Protein AF-A0A353NQZ0-F1 (afdb_monomer)

Foldseek 3Di:
DDQLAAFEEEEQACLQVVVVVVVSVVSNHQYWYNNCCQQVVHPDTDRDSVVVVVCCVVCVVVVVPDDPVSRDVDDPLLPAADCPPVVSLARGQEYEYAVSSCSNPPDQARANHEYEHAKDAPVRLVSCLSNNHFKYKHPFADDPRIGDDPVVVVVVLVVVLPDDPVPDDPVSSVVVCVVVVTDIDMDGSPDDPPPPPDPCVVVD

Sequence (204 aa):
KWEFKGKRALVVAGVDRFGIAEALWDAGCKTTYGDLIFALGIPIPIHKLSTLRFIAYSLLPLLSQLPFKYLYPTGKKQDTVDTKYEYYYKHNDIIAGDFHFIRKYMPPKLPNKIIITNTVTKDDLELLRERGVRVLVTTTPELDGRSFGTNVLEGVLISLLAKKVDEVKPEDYNRVLEKMQLKPRIVYLQEEKKPLGDPLSLAK

Nearest PDB structures (foldseek):
  6hb0-assembly2_B  TM=3.801E-01  e=8.700E-03  Mycolicibacterium smegmatis MC2 155
  4kq9-assembly1_A  TM=3.933E-01  e=9.346E-02  Conexibacter woesei DSM 14684
  6hyh-assembly1_A  TM=3.312E-01  e=1.562E-01  Mycolicibacterium smegmatis MC2 155
  3m9w-assembly1_A  TM=3.107E-01  e=2.295E-01  Escherichia coli str. K-12 substr. MG1655

Solvent-accessible surface area (backbone atoms only — not comparable to full-atom values): 11492 Å² total; per-residue (Å²): 134,92,82,47,61,72,37,32,29,30,22,45,32,25,79,89,31,41,71,60,48,48,53,42,46,76,46,41,26,48,40,34,33,24,39,41,35,70,58,69,67,40,90,55,79,39,65,47,73,68,59,52,50,53,50,44,72,67,45,43,77,61,55,72,74,50,64,62,72,74,70,42,86,58,70,82,61,58,78,52,73,45,61,92,57,29,67,60,63,72,72,23,51,30,42,31,27,52,44,71,66,50,54,29,38,46,51,84,65,40,70,75,24,34,39,42,28,43,45,48,49,63,68,53,52,52,52,39,36,74,22,36,26,32,32,43,35,24,72,30,40,72,59,95,74,28,27,53,54,68,69,57,53,48,54,52,52,51,66,72,63,80,58,58,78,93,73,65,49,79,66,55,53,54,56,49,45,60,74,68,62,72,50,58,38,77,43,62,52,72,59,78,81,73,73,79,69,64,81,70,68,79,76,114

Mean predicted aligned error: 8.04 Å

Secondary structure (DSSP, 8-state):
----TT-EEEETTTTTTHHHHHHHHHTT-EEEE-IIIIIS-----B--HHHHHHHHHHHHHHHTTS-HHHHS--GGGGS---GGGHHHHHT-SEEES-HHHHHHT--S--TT-EEEES---HHHHHHHHHTT--EEEESSPEETTEEPPHHHHHHHHHHHHTS-GGG--HHHHHHHHHHTT---EEEESSS-------GGGG--

pLDDT: mean 84.55, std 14.26, range [37.28, 98.25]

Structure (mmCIF, N/CA/C/O backbone):
data_AF-A0A353NQZ0-F1
#
_entry.id   AF-A0A353NQZ0-F1
#
loop_
_atom_site.group_PDB
_atom_site.id
_atom_site.type_symbol
_atom_site.label_atom_id
_atom_site.label_alt_id
_atom_site.label_comp_id
_atom_site.label_asym_id
_atom_site.label_entity_id
_atom_site.label_seq_id
_atom_site.pdbx_PDB_ins_code
_atom_site.Cartn_x
_atom_site.Cartn_y
_atom_site.Cartn_z
_atom_site.occupancy
_atom_site.B_iso_or_equiv
_atom_site.auth_seq_id
_atom_site.auth_comp_id
_atom_site.auth_asym_id
_atom_site.auth_atom_id
_atom_site.pdbx_PDB_model_num
ATOM 1 N N . LYS A 1 1 ? -2.187 -21.684 3.219 1.00 61.00 1 LYS A N 1
ATOM 2 C CA . LYS A 1 1 ? -2.659 -21.048 1.961 1.00 61.00 1 LYS A CA 1
ATOM 3 C C . LYS A 1 1 ? -3.281 -19.707 2.345 1.00 61.00 1 LYS A C 1
ATOM 5 O O . LYS A 1 1 ? -4.047 -19.699 3.297 1.00 61.00 1 LYS A O 1
ATOM 10 N N . TRP A 1 2 ? -2.887 -18.590 1.727 1.00 80.75 2 TRP A N 1
ATOM 11 C CA . TRP A 1 2 ? -3.466 -17.277 2.049 1.00 80.75 2 TRP A CA 1
ATOM 12 C C . TRP A 1 2 ? -4.878 -17.190 1.467 1.00 80.75 2 TRP A C 1
ATOM 14 O O . TRP A 1 2 ? -5.067 -17.501 0.294 1.00 80.75 2 TRP A O 1
ATOM 24 N N . GLU A 1 3 ? -5.857 -16.786 2.270 1.00 88.69 3 GLU A N 1
ATOM 25 C CA . GLU A 1 3 ? -7.237 -16.587 1.824 1.00 88.69 3 GLU A CA 1
ATOM 26 C C . GLU A 1 3 ? -7.557 -15.091 1.825 1.00 88.69 3 GLU A C 1
ATOM 28 O O . GLU A 1 3 ? -7.508 -14.450 2.872 1.00 88.69 3 GLU A O 1
ATOM 33 N N . PHE A 1 4 ? -7.845 -14.529 0.650 1.00 93.06 4 PHE A N 1
ATOM 34 C CA . PHE A 1 4 ? -8.154 -13.103 0.472 1.00 93.06 4 PHE A CA 1
ATOM 35 C C . PHE A 1 4 ? -9.651 -12.839 0.277 1.00 93.06 4 PHE A C 1
ATOM 37 O O . PHE A 1 4 ? -10.150 -11.782 0.667 1.00 93.06 4 PHE A O 1
ATOM 44 N N . LYS A 1 5 ? -10.387 -13.815 -0.263 1.00 95.94 5 LYS A N 1
ATOM 45 C CA . LYS A 1 5 ? -11.817 -13.687 -0.541 1.00 95.94 5 LYS A CA 1
ATOM 46 C C . LYS A 1 5 ? -12.588 -13.298 0.723 1.00 95.94 5 LYS A C 1
ATOM 48 O O . LYS A 1 5 ? -12.449 -13.915 1.773 1.00 95.94 5 LYS A O 1
ATOM 53 N N . GLY A 1 6 ? -13.398 -12.249 0.622 1.00 95.19 6 GLY A N 1
ATOM 54 C CA . GLY A 1 6 ? -14.229 -11.742 1.712 1.00 95.19 6 GLY A CA 1
ATOM 55 C C . GLY A 1 6 ? -13.496 -10.924 2.782 1.00 95.19 6 GLY A C 1
ATOM 56 O O . GLY A 1 6 ? -14.180 -10.292 3.593 1.00 95.19 6 GLY A O 1
ATOM 57 N N . LYS A 1 7 ? -12.153 -10.868 2.780 1.00 96.94 7 LYS A N 1
ATOM 58 C CA . LYS A 1 7 ? -11.390 -10.004 3.695 1.00 96.94 7 LYS A CA 1
ATOM 59 C C . LYS A 1 7 ? -11.609 -8.539 3.368 1.00 96.94 7 LYS A C 1
ATOM 61 O O . LYS A 1 7 ? -11.773 -8.169 2.209 1.00 96.94 7 LYS A O 1
ATOM 66 N N . ARG A 1 8 ? -11.593 -7.692 4.393 1.00 98.19 8 ARG A N 1
ATOM 67 C CA . ARG A 1 8 ? -11.702 -6.242 4.219 1.00 98.19 8 ARG A CA 1
ATOM 68 C C . ARG A 1 8 ? -10.323 -5.672 3.921 1.00 98.19 8 ARG A C 1
ATOM 70 O O . ARG A 1 8 ? -9.389 -5.908 4.691 1.00 98.19 8 ARG A O 1
ATOM 77 N N . ALA A 1 9 ? -10.196 -4.958 2.811 1.00 98.25 9 ALA A N 1
ATOM 78 C CA . ALA A 1 9 ? -8.930 -4.391 2.375 1.00 98.25 9 ALA A CA 1
ATOM 79 C C . ALA A 1 9 ? -9.054 -2.882 2.163 1.00 98.25 9 ALA A C 1
ATOM 81 O O . ALA A 1 9 ? -9.834 -2.428 1.328 1.00 98.25 9 ALA A O 1
ATOM 82 N N . LEU A 1 10 ? -8.259 -2.111 2.900 1.00 98.25 10 LEU A N 1
ATOM 83 C CA . LEU A 1 10 ? -8.104 -0.679 2.696 1.00 98.25 10 LEU A CA 1
ATOM 84 C C . LEU A 1 10 ? -6.966 -0.445 1.710 1.00 98.25 10 LEU A C 1
ATOM 86 O O . LEU A 1 10 ? -5.853 -0.891 1.968 1.00 98.25 10 LEU A O 1
ATOM 90 N N . VAL A 1 11 ? -7.210 0.298 0.638 1.00 97.56 11 VAL A N 1
ATOM 91 C CA . VAL A 1 11 ? -6.154 0.822 -0.232 1.00 97.56 11 VAL A CA 1
ATOM 92 C C . VAL A 1 11 ? -6.117 2.332 -0.042 1.00 97.56 11 VAL A C 1
ATOM 94 O O . VAL A 1 11 ? -7.035 3.022 -0.472 1.00 97.56 11 VAL A O 1
ATOM 97 N N . VAL A 1 12 ? -5.105 2.852 0.657 1.00 94.75 12 VAL A N 1
ATOM 98 C CA . VAL A 1 12 ? -5.083 4.266 1.082 1.00 94.75 12 VAL A CA 1
ATOM 99 C C . VAL A 1 12 ? -4.996 5.241 -0.099 1.00 94.75 12 VAL A C 1
ATOM 101 O O . VAL A 1 12 ? -5.600 6.306 -0.053 1.00 94.75 12 VAL A O 1
ATOM 104 N N . ALA A 1 13 ? -4.295 4.849 -1.163 1.00 89.81 13 ALA A N 1
ATOM 105 C CA . ALA A 1 13 ? -4.179 5.580 -2.423 1.00 89.81 13 ALA A CA 1
ATOM 106 C C . ALA A 1 13 ? -4.225 4.570 -3.580 1.00 89.81 13 ALA A C 1
ATOM 108 O O . ALA A 1 13 ? -3.198 4.044 -4.015 1.00 89.81 13 ALA A O 1
ATOM 109 N N . GLY A 1 14 ? -5.435 4.223 -4.017 1.00 89.44 14 GLY A N 1
ATOM 110 C CA . GLY A 1 14 ? -5.673 3.232 -5.060 1.00 89.44 14 GLY A CA 1
ATOM 111 C C . GLY A 1 14 ? -5.228 3.691 -6.442 1.00 89.44 14 GLY A C 1
ATOM 112 O O . GLY A 1 14 ? -4.758 2.863 -7.211 1.00 89.44 14 GLY A O 1
ATOM 113 N N . VAL A 1 15 ? -5.313 4.985 -6.758 1.00 88.81 15 VAL A N 1
ATOM 114 C CA . VAL A 1 15 ? -4.860 5.522 -8.051 1.00 88.81 15 VAL A CA 1
ATOM 115 C C . VAL A 1 15 ? -3.336 5.439 -8.186 1.00 88.81 15 VAL A C 1
ATOM 117 O O . VAL A 1 15 ? -2.842 4.990 -9.215 1.00 88.81 15 VAL A O 1
ATOM 120 N N . ASP A 1 16 ? -2.589 5.792 -7.134 1.00 85.69 16 ASP A N 1
ATOM 121 C CA . ASP A 1 16 ? -1.113 5.718 -7.110 1.00 85.69 16 ASP A CA 1
ATOM 122 C C . ASP A 1 16 ? -0.588 4.266 -7.114 1.00 85.69 16 ASP A C 1
ATOM 124 O O . ASP A 1 16 ? 0.507 3.975 -7.599 1.00 85.69 16 ASP A O 1
ATOM 128 N N . ARG A 1 17 ? -1.366 3.319 -6.574 1.00 89.06 17 ARG A N 1
ATOM 129 C CA . ARG A 1 17 ? -1.007 1.891 -6.495 1.00 89.06 17 ARG A CA 1
ATOM 130 C C . ARG A 1 17 ? -2.083 1.008 -7.127 1.00 89.06 17 ARG A C 1
ATOM 132 O O . ARG A 1 17 ? -2.535 0.031 -6.525 1.00 89.06 17 ARG A O 1
ATOM 139 N N . PHE A 1 18 ? -2.454 1.334 -8.366 1.00 90.94 18 PHE A N 1
ATOM 140 C CA . PHE A 1 18 ? -3.577 0.701 -9.066 1.00 90.94 18 PHE A CA 1
ATOM 141 C C . PHE A 1 18 ? -3.442 -0.819 -9.203 1.00 90.94 18 PHE A C 1
ATOM 143 O O . PHE A 1 18 ? -4.407 -1.539 -8.964 1.00 90.94 18 PHE A O 1
ATOM 150 N N . GLY A 1 19 ? -2.238 -1.332 -9.475 1.00 90.81 19 GLY A N 1
ATOM 151 C CA . GLY A 1 19 ? -2.015 -2.781 -9.553 1.00 90.81 19 GLY A CA 1
ATOM 152 C C . GLY A 1 19 ? -2.353 -3.522 -8.251 1.00 90.81 19 GLY A C 1
ATOM 153 O O . GLY A 1 19 ? -2.914 -4.612 -8.288 1.00 90.81 19 GLY A O 1
ATOM 154 N N . ILE A 1 20 ? -2.096 -2.914 -7.083 1.00 93.44 20 ILE A N 1
ATOM 155 C CA . ILE A 1 20 ? -2.486 -3.497 -5.787 1.00 93.44 20 ILE A CA 1
ATOM 156 C C . ILE A 1 20 ? -4.007 -3.401 -5.597 1.00 93.44 20 ILE A C 1
ATOM 158 O O . ILE A 1 20 ? -4.638 -4.342 -5.112 1.00 93.44 20 ILE A O 1
ATOM 162 N N . ALA A 1 21 ? -4.597 -2.268 -5.988 1.00 95.69 21 ALA A N 1
ATOM 163 C CA . ALA A 1 21 ? -6.036 -2.028 -5.919 1.00 95.69 21 ALA A CA 1
ATOM 164 C C . ALA A 1 21 ? -6.846 -3.048 -6.739 1.00 95.69 21 ALA A C 1
ATOM 166 O O . ALA A 1 21 ? -7.876 -3.536 -6.265 1.00 95.69 21 ALA A O 1
ATOM 167 N N . GLU A 1 22 ? -6.365 -3.369 -7.938 1.00 96.25 22 GLU A N 1
ATOM 168 C CA . GLU A 1 22 ? -6.949 -4.356 -8.844 1.00 96.25 22 GLU A CA 1
ATOM 169 C C . GLU A 1 22 ? -6.731 -5.785 -8.339 1.00 96.25 22 GLU A C 1
ATOM 171 O O . GLU A 1 22 ? -7.701 -6.519 -8.168 1.00 96.25 22 GLU A O 1
ATOM 176 N N . ALA A 1 23 ? -5.503 -6.148 -7.955 1.00 95.06 23 ALA A N 1
ATOM 177 C CA . ALA A 1 23 ? -5.206 -7.491 -7.456 1.00 95.06 23 ALA A CA 1
ATOM 178 C C . ALA A 1 23 ? -6.040 -7.871 -6.217 1.00 95.06 23 ALA A C 1
ATOM 180 O O . ALA A 1 23 ? -6.481 -9.012 -6.084 1.00 95.06 23 ALA A O 1
ATOM 181 N N . LEU A 1 24 ? -6.289 -6.925 -5.303 1.00 96.94 24 LEU A N 1
ATOM 182 C CA . LEU A 1 24 ? -7.136 -7.167 -4.129 1.00 96.94 24 LEU A CA 1
ATOM 183 C C . LEU A 1 24 ? -8.615 -7.337 -4.496 1.00 96.94 24 LEU A C 1
ATOM 185 O O . LEU A 1 24 ? -9.300 -8.156 -3.876 1.00 96.94 24 LEU A O 1
ATOM 189 N N . TRP A 1 25 ? -9.100 -6.580 -5.483 1.00 97.06 25 TRP A N 1
ATOM 190 C CA . TRP A 1 25 ? -10.456 -6.714 -6.013 1.00 97.06 25 TRP A CA 1
ATOM 191 C C . TRP A 1 25 ? -10.654 -8.082 -6.671 1.00 97.06 25 TRP A C 1
ATOM 193 O O . TRP A 1 25 ? -11.582 -8.806 -6.308 1.00 97.06 25 TRP A O 1
ATOM 203 N N . ASP A 1 26 ? -9.735 -8.476 -7.552 1.00 96.94 26 ASP A N 1
ATOM 204 C CA . ASP A 1 26 ? -9.777 -9.752 -8.272 1.00 96.94 26 ASP A CA 1
ATOM 205 C C . ASP A 1 26 ? -9.617 -10.953 -7.331 1.00 96.94 26 ASP A C 1
ATOM 207 O O . ASP A 1 26 ? -10.249 -11.995 -7.516 1.00 96.94 26 ASP A O 1
ATOM 211 N N . ALA A 1 27 ? -8.854 -10.792 -6.245 1.00 95.69 27 ALA A N 1
ATOM 212 C CA . ALA A 1 27 ? -8.761 -11.778 -5.169 1.00 95.69 27 ALA A CA 1
ATOM 213 C C . ALA A 1 27 ? -10.052 -11.903 -4.325 1.00 95.69 27 ALA A C 1
ATOM 215 O O . ALA A 1 27 ? -10.126 -12.738 -3.417 1.00 95.69 27 ALA A O 1
ATOM 216 N N . GLY A 1 28 ? -11.075 -11.086 -4.601 1.00 96.69 28 GLY A N 1
ATOM 217 C CA . GLY A 1 28 ? -12.377 -11.115 -3.942 1.00 96.69 28 GLY A CA 1
ATOM 218 C C . GLY A 1 28 ? -12.413 -10.410 -2.587 1.00 96.69 28 GLY A C 1
ATOM 219 O O . GLY A 1 28 ? -13.277 -10.734 -1.764 1.00 96.69 28 GLY A O 1
ATOM 220 N N . CYS A 1 29 ? -11.487 -9.486 -2.311 1.00 97.81 29 CYS A N 1
ATOM 221 C CA . CYS A 1 29 ? -11.545 -8.670 -1.100 1.00 97.81 29 CYS A CA 1
ATOM 222 C C . CYS A 1 29 ? -12.740 -7.705 -1.143 1.00 97.81 29 CYS A C 1
ATOM 224 O O . CYS A 1 29 ? -13.127 -7.186 -2.187 1.00 97.81 29 CYS A O 1
ATOM 226 N N . LYS A 1 30 ? -13.276 -7.376 0.033 1.00 98.00 30 LYS A N 1
ATOM 227 C CA . LYS A 1 30 ? -14.160 -6.224 0.235 1.00 98.00 30 LYS A CA 1
ATOM 228 C C . LYS A 1 30 ? -13.293 -4.966 0.299 1.00 98.00 30 LYS A C 1
ATOM 230 O O . LYS A 1 30 ? -12.835 -4.578 1.376 1.00 98.00 30 LYS A O 1
ATOM 235 N N . THR A 1 31 ? -13.006 -4.381 -0.858 1.00 97.81 31 THR A N 1
ATOM 236 C CA . THR A 1 31 ? -12.095 -3.239 -0.984 1.00 97.81 31 THR A CA 1
ATOM 237 C C . THR A 1 31 ? -12.731 -1.924 -0.538 1.00 97.81 31 THR A C 1
ATOM 239 O O . THR A 1 31 ? -13.905 -1.648 -0.788 1.00 97.81 31 THR A O 1
ATOM 242 N N . THR A 1 32 ? -11.923 -1.084 0.095 1.00 98.00 32 THR A N 1
ATOM 243 C CA . THR A 1 32 ? -12.193 0.328 0.357 1.00 98.00 32 THR A CA 1
ATOM 244 C C . THR A 1 32 ? -11.021 1.122 -0.201 1.00 98.00 32 THR A C 1
ATOM 246 O O . THR A 1 32 ? -9.918 1.037 0.329 1.00 98.00 32 THR A O 1
ATOM 249 N N . TYR A 1 33 ? -11.243 1.874 -1.271 1.00 97.44 33 TYR A N 1
ATOM 250 C CA . TYR A 1 33 ? -10.272 2.804 -1.831 1.00 97.44 33 TYR A CA 1
ATOM 251 C C . TYR A 1 33 ? -10.434 4.154 -1.137 1.00 97.44 33 TYR A C 1
ATOM 253 O O . TYR A 1 33 ? -11.521 4.740 -1.105 1.00 97.44 33 TYR A O 1
ATOM 261 N N . GLY A 1 34 ? -9.351 4.591 -0.508 1.00 94.56 34 GLY A N 1
ATOM 262 C CA . GLY A 1 34 ? -9.301 5.746 0.372 1.00 94.56 34 GLY A CA 1
ATOM 263 C C . GLY A 1 34 ? -8.821 7.023 -0.306 1.00 94.56 34 GLY A C 1
ATOM 264 O O . GLY A 1 34 ? -8.557 7.990 0.394 1.00 94.56 34 GLY A O 1
ATOM 265 N N . ASP A 1 35 ? -8.722 7.058 -1.633 1.00 92.06 35 ASP A N 1
ATOM 266 C CA . ASP A 1 35 ? -8.169 8.181 -2.395 1.00 92.06 35 ASP A CA 1
ATOM 267 C C . ASP A 1 35 ? -8.804 9.527 -2.015 1.00 92.06 35 ASP A C 1
ATOM 269 O O . ASP A 1 35 ? -8.099 10.482 -1.689 1.00 92.06 35 ASP A O 1
ATOM 273 N N . LEU 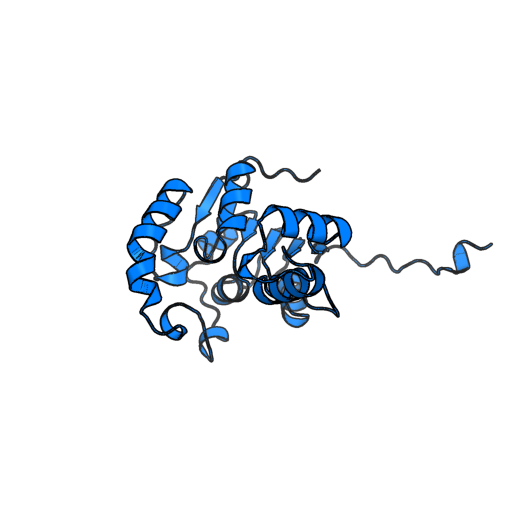A 1 36 ? -10.137 9.597 -1.939 1.00 90.38 36 LEU A N 1
ATOM 274 C CA . LEU A 1 36 ? -10.831 10.815 -1.502 1.00 90.38 36 LEU A CA 1
ATOM 275 C C . LEU A 1 36 ? -10.519 11.165 -0.039 1.00 90.38 36 LEU A C 1
ATOM 277 O O . LEU A 1 36 ? -10.338 12.333 0.291 1.00 90.38 36 LEU A O 1
ATOM 281 N N . ILE A 1 37 ? -10.399 10.157 0.824 1.00 91.56 37 ILE A N 1
ATOM 282 C CA . ILE A 1 37 ? -10.208 10.308 2.271 1.00 91.56 37 ILE A CA 1
ATOM 283 C C . ILE A 1 37 ? -8.791 10.794 2.590 1.00 91.56 37 ILE A C 1
ATOM 285 O O . ILE A 1 37 ? -8.616 11.782 3.304 1.00 91.56 37 ILE A O 1
ATOM 289 N N . PHE A 1 38 ? -7.779 10.111 2.058 1.00 89.19 38 PHE A N 1
ATOM 290 C CA . PHE A 1 38 ? -6.380 10.299 2.436 1.00 89.19 38 PHE A CA 1
ATOM 291 C C . PHE A 1 38 ? -5.631 11.278 1.534 1.00 89.19 38 PHE A C 1
ATOM 293 O O . PHE A 1 38 ? -4.727 11.955 2.027 1.00 89.19 38 PHE A O 1
ATOM 300 N N . ALA A 1 39 ? -5.996 11.382 0.250 1.00 84.19 39 ALA A N 1
ATOM 301 C CA . ALA A 1 39 ? -5.384 12.356 -0.653 1.00 84.19 39 ALA A CA 1
ATOM 302 C C . ALA A 1 39 ? -6.119 13.702 -0.622 1.00 84.19 39 ALA A C 1
ATOM 304 O O . ALA A 1 39 ? -5.470 14.742 -0.547 1.00 84.19 39 ALA A O 1
ATOM 305 N N . LEU A 1 40 ? -7.460 13.696 -0.622 1.00 83.38 40 LEU A N 1
ATOM 306 C CA . LEU A 1 40 ? -8.265 14.928 -0.714 1.00 83.38 40 LEU A CA 1
ATOM 307 C C . LEU A 1 40 ? -8.912 15.369 0.608 1.00 83.38 40 LEU A C 1
ATOM 309 O O . LEU A 1 40 ? -9.433 16.478 0.693 1.00 83.38 40 LEU A O 1
ATOM 313 N N . GLY A 1 41 ? -8.890 14.538 1.654 1.00 85.81 41 GLY A N 1
ATOM 314 C CA . GLY A 1 41 ? -9.511 14.864 2.942 1.00 85.81 41 GLY A CA 1
ATOM 315 C C . GLY A 1 41 ? -11.044 14.790 2.956 1.00 85.81 41 GLY A C 1
ATOM 316 O O . GLY A 1 41 ? -11.662 15.224 3.930 1.00 85.81 41 GLY A O 1
ATOM 317 N N . ILE A 1 42 ? -11.651 14.243 1.903 1.00 89.19 42 ILE A N 1
ATOM 318 C CA . ILE A 1 42 ? -13.096 14.092 1.727 1.00 89.19 42 ILE A CA 1
ATOM 319 C C . ILE A 1 42 ? -13.507 12.722 2.296 1.00 89.19 42 ILE A C 1
ATOM 321 O O . ILE A 1 42 ? -13.067 11.698 1.773 1.00 89.19 42 ILE A O 1
ATOM 325 N N . PRO A 1 43 ? -14.352 12.649 3.341 1.00 89.06 43 PRO A N 1
ATOM 326 C CA . PRO A 1 43 ? -14.634 11.414 4.081 1.00 89.06 43 PRO A CA 1
ATOM 327 C C . PRO A 1 43 ? -15.622 10.472 3.357 1.00 89.06 43 PRO A C 1
ATOM 329 O O . PRO A 1 43 ? -16.555 9.960 3.969 1.00 89.06 43 PRO A O 1
ATOM 332 N N . ILE A 1 44 ? -15.433 10.246 2.053 1.00 92.31 44 ILE A N 1
ATOM 333 C CA . ILE A 1 44 ? -16.288 9.398 1.212 1.00 92.31 44 ILE A CA 1
ATOM 334 C C . ILE A 1 44 ? -15.480 8.170 0.759 1.00 92.31 44 ILE A C 1
ATOM 336 O O . ILE A 1 44 ? -14.567 8.316 -0.058 1.00 92.31 44 ILE A O 1
ATOM 340 N N . PRO A 1 45 ? -15.783 6.960 1.267 1.00 93.94 45 PRO A N 1
ATOM 341 C CA . PRO A 1 45 ? -15.107 5.742 0.835 1.00 93.94 45 PRO A CA 1
ATOM 342 C C . PRO A 1 45 ? -15.596 5.284 -0.542 1.00 93.94 45 PRO A C 1
ATOM 344 O O . PRO A 1 45 ? -16.782 5.368 -0.863 1.00 93.94 45 PRO A O 1
ATOM 347 N N . ILE A 1 46 ? -14.688 4.729 -1.346 1.00 96.31 46 ILE A N 1
ATOM 348 C CA . ILE A 1 46 ? -15.018 4.125 -2.641 1.00 96.31 46 ILE A CA 1
ATOM 349 C C . ILE A 1 46 ? -14.878 2.609 -2.518 1.00 96.31 46 ILE A C 1
ATOM 351 O O . ILE A 1 46 ? -13.844 2.115 -2.088 1.00 96.31 46 ILE A O 1
ATOM 355 N N . HIS A 1 47 ? -15.890 1.848 -2.932 1.00 96.81 47 HIS A N 1
ATOM 356 C CA . HIS A 1 47 ? -15.877 0.386 -2.770 1.00 96.81 47 HIS A CA 1
ATOM 357 C C . HIS A 1 47 ? -15.737 -0.405 -4.068 1.00 96.81 47 HIS A C 1
ATOM 359 O O . HIS A 1 47 ? -15.438 -1.592 -4.017 1.00 96.81 47 HIS A O 1
ATOM 365 N N . LYS A 1 48 ? -15.950 0.224 -5.228 1.00 95.75 48 LYS A N 1
ATOM 366 C CA . LYS A 1 48 ? -15.898 -0.440 -6.535 1.00 95.75 48 LYS A CA 1
ATOM 367 C C . LYS A 1 48 ? -14.680 0.017 -7.324 1.00 95.75 48 LYS A C 1
ATOM 369 O O . LYS A 1 48 ? -14.450 1.220 -7.455 1.00 95.75 48 LYS A O 1
ATOM 374 N N . LEU A 1 49 ? -13.966 -0.936 -7.920 1.00 95.56 49 LEU A N 1
ATOM 375 C CA . LEU A 1 49 ? -12.806 -0.649 -8.766 1.00 95.56 49 LEU A CA 1
ATOM 376 C C . LEU A 1 49 ? -13.183 0.210 -9.989 1.00 95.56 49 LEU A C 1
ATOM 378 O O . LEU A 1 49 ? -12.434 1.097 -10.387 1.00 95.56 49 LEU A O 1
ATOM 382 N N . SER A 1 50 ? -14.379 0.011 -10.555 1.00 95.81 50 SER A N 1
ATOM 383 C CA . SER A 1 50 ? -14.893 0.841 -11.654 1.00 95.81 50 SER A CA 1
ATOM 384 C C . SER A 1 50 ? -15.099 2.304 -11.254 1.00 95.81 50 SER A C 1
ATOM 386 O O . SER A 1 50 ? -14.784 3.198 -12.034 1.00 95.81 50 SER A O 1
ATOM 388 N N . THR A 1 51 ? -15.573 2.562 -10.033 1.00 94.69 51 THR A N 1
ATOM 389 C CA . THR A 1 51 ? -15.733 3.922 -9.504 1.00 94.69 51 THR A CA 1
ATOM 390 C C . THR A 1 51 ? -14.379 4.586 -9.273 1.00 94.69 51 THR A C 1
ATOM 392 O O . THR A 1 51 ? -14.213 5.747 -9.633 1.00 94.69 51 THR A O 1
ATOM 395 N N . LEU A 1 52 ? -13.393 3.847 -8.745 1.00 94.62 52 LEU A N 1
ATOM 396 C CA . LEU A 1 52 ? -12.017 4.339 -8.629 1.00 94.62 52 LEU A CA 1
ATOM 397 C C . LEU A 1 52 ? -11.462 4.745 -10.002 1.00 94.62 52 LEU A C 1
ATOM 399 O O . LEU A 1 52 ? -10.959 5.856 -10.145 1.00 94.62 52 LEU A O 1
ATOM 403 N N . ARG A 1 53 ? -11.611 3.881 -11.019 1.00 94.00 53 ARG A N 1
ATOM 404 C CA . ARG A 1 53 ? -11.192 4.175 -12.401 1.00 94.00 53 ARG A CA 1
ATOM 405 C C . ARG A 1 53 ? -11.852 5.439 -12.939 1.00 94.00 53 ARG A C 1
ATOM 407 O O . ARG A 1 53 ? -11.165 6.309 -13.458 1.00 94.00 53 ARG A O 1
ATOM 414 N N . PHE A 1 54 ? -13.167 5.566 -12.782 1.00 93.75 54 PHE A N 1
ATOM 415 C CA . PHE A 1 54 ? -13.905 6.743 -13.241 1.00 93.75 54 PHE A CA 1
ATOM 416 C C . PHE A 1 54 ? -13.397 8.042 -12.594 1.00 93.75 54 PHE A C 1
ATOM 418 O O . PHE A 1 54 ? -13.149 9.030 -13.287 1.00 93.75 54 PHE A O 1
ATOM 425 N N . ILE A 1 55 ? -13.194 8.027 -11.273 1.00 89.06 55 ILE A N 1
ATOM 426 C CA . ILE A 1 55 ? -12.659 9.172 -10.528 1.00 89.06 55 ILE A CA 1
ATOM 427 C C . ILE A 1 55 ? -11.240 9.498 -10.996 1.00 89.06 55 ILE A C 1
ATOM 429 O O . ILE A 1 55 ? -10.937 10.666 -11.224 1.00 89.06 55 ILE A O 1
ATOM 433 N N . ALA A 1 56 ? -10.395 8.484 -11.194 1.00 88.75 56 ALA A N 1
ATOM 434 C CA . ALA A 1 56 ? -9.040 8.661 -11.699 1.00 88.75 56 ALA A CA 1
ATOM 435 C C . ALA A 1 56 ? -9.044 9.352 -13.069 1.00 88.75 56 ALA A C 1
ATOM 437 O O . ALA A 1 56 ? -8.427 10.399 -13.211 1.00 88.75 56 ALA A O 1
ATOM 438 N N . TYR A 1 57 ? -9.800 8.847 -14.049 1.00 90.06 57 TYR A N 1
ATOM 439 C CA . TYR A 1 57 ? -9.875 9.463 -15.381 1.00 90.06 57 TYR A CA 1
ATOM 440 C C . TYR A 1 57 ? -10.425 10.893 -15.362 1.00 90.06 57 TYR A C 1
ATOM 442 O O . TYR A 1 57 ? -10.032 11.709 -16.190 1.00 90.06 57 TYR A O 1
ATOM 450 N N . SER A 1 58 ? -11.305 11.201 -14.409 1.00 87.06 58 SER A N 1
ATOM 451 C CA . SER A 1 58 ? -11.902 12.533 -14.284 1.00 87.06 58 SER A CA 1
ATOM 452 C C . SER A 1 58 ? -10.966 13.534 -13.603 1.00 87.06 58 SER A C 1
ATOM 454 O O . SER A 1 58 ? -10.881 14.685 -14.021 1.00 87.06 58 SER A O 1
ATOM 456 N N . LEU A 1 59 ? -10.269 13.116 -12.541 1.00 82.31 59 LEU A N 1
ATOM 457 C CA . LEU A 1 59 ? -9.464 14.010 -11.705 1.00 82.31 59 LEU A CA 1
ATOM 458 C C . LEU A 1 59 ? -7.991 14.062 -12.113 1.00 82.31 59 LEU A C 1
ATOM 460 O O . LEU A 1 59 ? -7.365 15.102 -11.929 1.00 82.31 59 LEU A O 1
ATOM 464 N N . LEU A 1 60 ? -7.423 12.986 -12.665 1.00 83.81 60 LEU A N 1
ATOM 465 C CA . LEU A 1 60 ? -5.996 12.922 -12.998 1.00 83.81 60 LEU A CA 1
ATOM 466 C C . LEU A 1 60 ? -5.526 14.047 -13.927 1.00 83.81 60 LEU A C 1
ATOM 468 O O . LEU A 1 60 ? -4.497 14.624 -13.590 1.00 83.81 60 LEU A O 1
ATOM 472 N N . PRO A 1 61 ? -6.236 14.425 -15.014 1.00 86.12 61 PRO A N 1
ATOM 473 C CA . PRO A 1 61 ? -5.777 15.501 -15.899 1.00 86.12 61 PRO A CA 1
ATOM 474 C C . PRO A 1 61 ? -5.599 16.843 -15.182 1.00 86.12 61 PRO A C 1
ATOM 476 O O . PRO A 1 61 ? -4.717 17.626 -15.527 1.00 86.12 61 PRO A O 1
ATOM 479 N N . LEU A 1 62 ? -6.431 17.098 -14.168 1.00 83.38 62 LEU A N 1
ATOM 480 C CA . LEU A 1 62 ? -6.357 18.302 -13.349 1.00 83.38 62 LEU A CA 1
ATOM 481 C C . LEU A 1 62 ? -5.289 18.162 -12.258 1.00 83.38 62 LEU A C 1
ATOM 483 O O . LEU A 1 62 ? -4.464 19.053 -12.070 1.00 83.38 62 LEU A O 1
ATOM 487 N N . LEU A 1 63 ? -5.283 17.033 -11.544 1.00 79.88 63 LEU A N 1
ATOM 488 C CA . LEU A 1 63 ? -4.345 16.788 -10.452 1.00 79.88 63 LEU A CA 1
ATOM 489 C C . LEU A 1 63 ? -2.898 16.731 -10.954 1.00 79.88 63 LEU A C 1
ATOM 491 O O . LEU A 1 63 ? -2.022 17.258 -10.282 1.00 79.88 63 LEU A O 1
ATOM 495 N N . SER A 1 64 ? -2.636 16.186 -12.146 1.00 80.50 64 SER A N 1
ATOM 496 C CA . SER A 1 64 ? -1.286 16.104 -12.723 1.00 80.50 64 SER A CA 1
ATOM 497 C C . SER A 1 64 ? -0.661 17.464 -13.043 1.00 80.50 64 SER A C 1
ATOM 499 O O . SER A 1 64 ? 0.545 17.542 -13.253 1.00 80.50 64 SER A O 1
ATOM 501 N N . GLN A 1 65 ? -1.460 18.532 -13.093 1.00 84.00 65 GLN A N 1
ATOM 502 C CA . GLN A 1 65 ? -0.972 19.899 -13.293 1.00 84.00 65 GLN A CA 1
ATOM 503 C C . GLN A 1 65 ? -0.588 20.589 -11.974 1.00 84.00 65 GLN A C 1
ATOM 505 O O . GLN A 1 65 ? 0.057 21.639 -11.989 1.00 84.00 65 GLN A O 1
ATOM 510 N N . LEU A 1 66 ? -0.966 20.021 -10.823 1.00 79.50 66 LEU A N 1
ATOM 511 C CA . LEU A 1 66 ? -0.634 20.580 -9.516 1.00 79.50 66 LEU A CA 1
ATOM 512 C C . LEU A 1 66 ? 0.802 20.217 -9.103 1.00 79.50 66 LEU A C 1
ATOM 514 O O . LEU A 1 66 ? 1.267 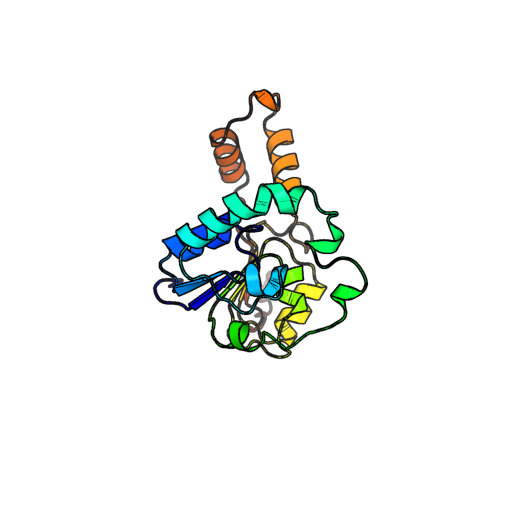19.105 -9.359 1.00 79.50 66 LEU A O 1
ATOM 518 N N . PRO A 1 67 ? 1.509 21.106 -8.379 1.00 79.38 67 PRO A N 1
ATOM 519 C CA . PRO A 1 67 ? 2.812 20.772 -7.820 1.00 79.38 67 PRO A CA 1
ATOM 520 C C . PRO A 1 67 ? 2.736 19.558 -6.887 1.00 79.38 67 PRO A C 1
ATOM 522 O O . PRO A 1 67 ? 1.881 19.496 -6.002 1.00 79.38 67 PRO A O 1
ATOM 525 N N . PHE A 1 68 ? 3.702 18.646 -7.018 1.00 73.00 68 PHE A N 1
ATOM 526 C CA . PHE A 1 68 ? 3.750 17.367 -6.297 1.00 73.00 68 PHE A CA 1
ATOM 527 C C . PHE A 1 68 ? 3.514 17.484 -4.779 1.00 73.00 68 PHE A C 1
ATOM 529 O O . PHE A 1 68 ? 2.811 16.666 -4.190 1.00 73.00 68 PHE A O 1
ATOM 536 N N . LYS A 1 69 ? 4.013 18.560 -4.151 1.00 72.56 69 LYS A N 1
ATOM 537 C CA . LYS A 1 69 ? 3.856 18.855 -2.712 1.00 72.56 69 LYS A CA 1
ATOM 538 C C . LYS A 1 69 ? 2.404 18.965 -2.219 1.00 72.56 69 LYS A C 1
ATOM 540 O O . LYS A 1 69 ? 2.172 18.926 -1.011 1.00 72.56 69 LYS A O 1
ATOM 545 N N . TYR A 1 70 ? 1.445 19.195 -3.118 1.00 69.69 70 TYR A N 1
ATOM 546 C CA . TYR A 1 70 ? 0.021 19.277 -2.778 1.00 69.69 70 TYR A CA 1
ATOM 547 C C . TYR A 1 70 ? -0.678 17.920 -2.856 1.00 69.69 70 TYR A C 1
ATOM 549 O O . TYR A 1 70 ? -1.643 17.702 -2.132 1.00 69.69 70 TYR A O 1
ATOM 557 N N . LEU A 1 71 ? -0.178 17.022 -3.704 1.00 67.38 71 LEU A N 1
ATOM 558 C CA . LEU A 1 71 ? -0.748 15.693 -3.930 1.00 67.38 71 LEU A CA 1
ATOM 559 C C . LEU A 1 71 ? -0.146 14.653 -2.990 1.00 67.38 71 LEU A C 1
ATOM 561 O O . LEU A 1 71 ? -0.828 13.718 -2.583 1.00 67.38 71 LEU A O 1
ATOM 565 N N . TYR A 1 72 ? 1.130 14.822 -2.645 1.00 66.06 72 TYR A N 1
ATOM 566 C CA . TYR A 1 72 ? 1.887 13.868 -1.851 1.00 66.06 72 TYR A CA 1
ATOM 567 C C . TYR A 1 72 ? 2.324 14.471 -0.513 1.00 66.06 72 TYR A C 1
ATOM 569 O O . TYR A 1 72 ? 2.723 15.639 -0.451 1.00 66.06 72 TYR A O 1
ATOM 577 N N . PRO A 1 73 ? 2.298 13.693 0.584 1.00 64.56 73 PRO A N 1
ATOM 578 C CA . PRO A 1 73 ? 2.844 14.134 1.858 1.00 64.56 73 PRO A CA 1
ATOM 579 C C . PRO A 1 73 ? 4.377 14.234 1.789 1.00 64.56 73 PRO A C 1
ATOM 581 O O . PRO A 1 73 ? 5.099 13.267 2.019 1.00 64.56 73 PRO A O 1
ATOM 584 N N . THR A 1 74 ? 4.880 15.431 1.481 1.00 64.06 74 THR A N 1
ATOM 585 C CA . THR A 1 74 ? 6.318 15.745 1.423 1.00 64.06 74 THR A CA 1
ATOM 586 C C . THR A 1 74 ? 6.756 16.679 2.555 1.00 64.06 74 THR A C 1
ATOM 588 O O . THR A 1 74 ? 6.017 17.595 2.929 1.00 64.06 74 THR A O 1
ATOM 591 N N . GLY A 1 75 ? 7.983 16.507 3.057 1.00 62.28 75 GLY A N 1
ATOM 592 C CA . GLY A 1 75 ? 8.592 17.383 4.068 1.00 62.28 75 GLY A CA 1
ATOM 593 C C . GLY A 1 75 ? 8.012 17.194 5.477 1.00 62.28 75 GLY A C 1
ATOM 594 O O . GLY A 1 75 ? 7.567 16.107 5.825 1.00 62.28 75 GLY A O 1
ATOM 595 N N . LYS A 1 76 ? 7.963 18.268 6.283 1.00 53.09 76 LYS A N 1
ATOM 596 C CA . LYS A 1 76 ? 7.569 18.252 7.716 1.00 53.09 76 LYS A CA 1
ATOM 597 C C . LYS A 1 76 ? 6.169 17.681 8.022 1.00 53.09 76 LYS A C 1
ATOM 599 O O . LYS A 1 76 ? 5.849 17.426 9.174 1.00 53.09 76 LYS A O 1
ATOM 604 N N . LYS A 1 77 ? 5.318 17.478 7.007 1.00 56.56 77 LYS A N 1
ATOM 605 C CA . LYS A 1 77 ? 4.000 16.825 7.148 1.00 56.56 77 LYS A CA 1
ATOM 606 C C . LYS A 1 77 ? 4.089 15.299 7.322 1.00 56.56 77 LYS A C 1
ATOM 608 O O . LYS A 1 77 ? 3.054 14.666 7.508 1.00 56.56 77 LYS A O 1
ATOM 613 N N . GLN A 1 78 ? 5.286 14.714 7.223 1.00 53.91 78 GLN A N 1
ATOM 614 C CA . GLN A 1 78 ? 5.529 13.291 7.484 1.00 53.91 78 GLN A CA 1
ATOM 615 C C . GLN A 1 78 ? 5.613 12.962 8.986 1.00 53.91 78 GLN A C 1
ATOM 617 O O . GLN A 1 78 ? 5.394 11.811 9.354 1.00 53.91 78 GLN A O 1
ATOM 622 N N . ASP A 1 79 ? 5.857 13.961 9.845 1.00 52.69 79 ASP A N 1
ATOM 623 C CA . ASP A 1 79 ? 6.127 13.758 11.279 1.00 52.69 79 ASP A CA 1
ATOM 624 C C . ASP A 1 79 ? 4.883 13.868 12.180 1.00 52.69 79 ASP A C 1
ATOM 626 O O . ASP A 1 79 ? 4.953 13.610 13.380 1.00 52.69 79 ASP A O 1
ATOM 630 N N . THR A 1 80 ? 3.723 14.231 11.625 1.00 55.66 80 THR A N 1
ATOM 631 C CA . THR A 1 80 ? 2.466 14.343 12.380 1.00 55.66 80 THR A CA 1
ATOM 632 C C . THR A 1 80 ? 1.575 13.133 12.120 1.00 55.66 80 THR A C 1
ATOM 634 O O . THR A 1 80 ? 1.065 12.973 11.011 1.00 55.66 80 THR A O 1
ATOM 637 N N . VAL A 1 81 ? 1.364 12.305 13.144 1.00 61.28 81 VAL A N 1
ATOM 638 C CA . VAL A 1 81 ? 0.396 11.200 13.110 1.00 61.28 81 VAL A CA 1
ATOM 639 C C . VAL A 1 81 ? -1.006 11.768 13.341 1.00 61.28 81 VAL A C 1
ATOM 641 O O . VAL A 1 81 ? -1.310 12.232 14.437 1.00 61.28 81 VAL A O 1
ATOM 644 N N . ASP A 1 82 ? -1.854 11.738 12.311 1.00 67.25 82 ASP A N 1
ATOM 645 C CA . ASP A 1 82 ? -3.258 12.159 12.393 1.00 67.25 82 ASP A CA 1
ATOM 646 C C . ASP A 1 82 ? -4.172 10.928 12.518 1.00 67.25 82 ASP A C 1
ATOM 648 O O . ASP A 1 82 ? -4.277 10.109 11.602 1.00 67.25 82 ASP A O 1
ATOM 652 N N . THR A 1 83 ? -4.849 10.783 13.659 1.00 67.81 83 THR A N 1
ATOM 653 C CA . THR A 1 83 ? -5.742 9.646 13.939 1.00 67.81 83 THR A CA 1
ATOM 654 C C . THR A 1 83 ? -7.161 9.828 13.399 1.00 67.81 83 THR A C 1
ATOM 656 O O . THR A 1 83 ? -7.990 8.931 13.567 1.00 67.81 83 THR A O 1
ATOM 659 N N . LYS A 1 84 ? -7.459 10.925 12.685 1.00 78.56 84 LYS A N 1
ATOM 660 C CA . LYS A 1 84 ? -8.788 11.236 12.122 1.00 78.56 84 LYS A CA 1
ATOM 661 C C . LYS A 1 84 ? -9.419 10.084 11.331 1.00 78.56 84 LYS A C 1
ATOM 663 O O . LYS A 1 84 ? -10.639 9.938 11.316 1.00 78.56 84 LYS A O 1
ATOM 668 N N . TYR A 1 85 ? -8.603 9.254 10.685 1.00 87.88 85 TYR A N 1
ATOM 669 C CA . TYR A 1 85 ? -9.051 8.150 9.830 1.00 87.88 85 TYR A CA 1
ATOM 670 C C . TYR A 1 85 ? -8.729 6.759 10.390 1.00 87.88 85 TYR A C 1
ATOM 672 O O . TYR A 1 85 ? -8.839 5.760 9.676 1.00 87.88 85 TYR A O 1
ATOM 680 N N . GLU A 1 86 ? -8.400 6.668 11.681 1.00 91.12 86 GLU A N 1
ATOM 681 C CA . GLU A 1 86 ? -8.077 5.415 12.372 1.00 91.12 86 GLU A CA 1
ATOM 682 C C . GLU A 1 86 ? -9.179 4.350 12.219 1.00 91.12 86 GLU A C 1
ATOM 684 O O . GLU A 1 86 ? -8.879 3.155 12.133 1.00 91.12 86 GLU A O 1
ATOM 689 N N . TYR A 1 87 ? -10.447 4.770 12.120 1.00 93.00 87 TYR A N 1
ATOM 690 C CA . TYR A 1 87 ? -11.581 3.883 11.855 1.00 93.00 87 TYR A CA 1
ATOM 691 C C . TYR A 1 87 ? -11.314 2.945 10.668 1.00 93.00 87 TYR A C 1
ATOM 693 O O . TYR A 1 87 ? -11.490 1.730 10.799 1.00 93.00 87 TYR A O 1
ATOM 701 N N . TYR A 1 88 ? -10.825 3.479 9.544 1.00 94.88 88 TYR A N 1
ATOM 702 C CA . TYR A 1 88 ? -10.579 2.703 8.328 1.00 94.88 88 TYR A CA 1
ATOM 703 C C . TYR A 1 88 ? -9.464 1.676 8.523 1.00 94.88 88 TYR A C 1
ATOM 705 O O . TYR A 1 88 ? -9.581 0.542 8.063 1.00 94.88 88 TYR A O 1
ATOM 713 N N . TYR A 1 89 ? -8.416 2.025 9.262 1.00 95.88 89 TYR A N 1
ATOM 714 C CA . TYR A 1 89 ? -7.318 1.109 9.559 1.00 95.88 89 TYR A CA 1
ATOM 715 C C . TYR A 1 89 ? -7.762 -0.037 10.476 1.00 95.88 89 TYR A C 1
ATOM 717 O O . TYR A 1 89 ? -7.415 -1.198 10.256 1.00 95.88 89 TYR A O 1
ATOM 725 N N . LYS A 1 90 ? -8.570 0.267 11.500 1.00 94.62 90 LYS A N 1
AT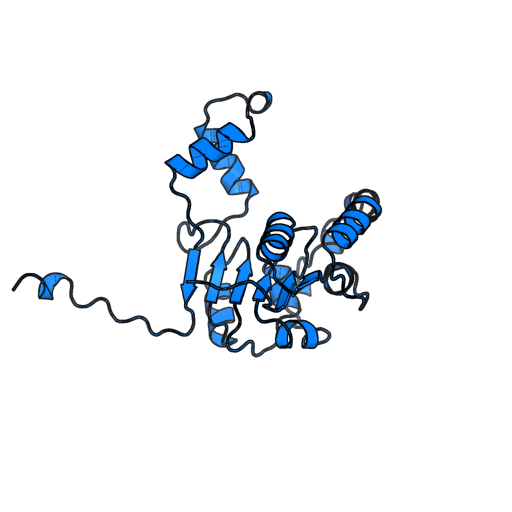OM 726 C CA . LYS A 1 90 ? -9.072 -0.740 12.446 1.00 94.62 90 LYS A CA 1
ATOM 727 C C . LYS A 1 90 ? -10.039 -1.724 11.784 1.00 94.62 90 LYS A C 1
ATOM 729 O O . LYS A 1 90 ? -9.954 -2.924 12.055 1.00 94.62 90 LYS A O 1
ATOM 734 N N . HIS A 1 91 ? -10.906 -1.235 10.896 1.00 94.94 91 HIS A N 1
ATOM 735 C CA . HIS A 1 91 ? -11.973 -2.021 10.266 1.00 94.94 91 HIS A CA 1
ATOM 736 C C . HIS A 1 91 ? -11.537 -2.845 9.050 1.00 94.94 91 HIS A C 1
ATOM 738 O O . HIS A 1 91 ? -12.359 -3.578 8.506 1.00 94.94 91 HIS A O 1
ATOM 744 N N . ASN A 1 92 ? -10.272 -2.775 8.634 1.00 97.38 92 ASN A N 1
ATOM 745 C CA . ASN A 1 92 ? -9.749 -3.579 7.531 1.00 97.38 92 ASN A CA 1
ATOM 746 C C . ASN A 1 92 ? -8.722 -4.597 8.029 1.00 97.38 92 ASN A C 1
ATOM 748 O O . ASN A 1 92 ? -7.995 -4.346 8.985 1.00 97.38 92 ASN A O 1
ATOM 752 N N . ASP A 1 93 ? -8.691 -5.774 7.413 1.00 97.12 93 ASP A N 1
ATOM 753 C CA . ASP A 1 93 ? -7.745 -6.851 7.732 1.00 97.12 93 ASP A CA 1
ATOM 754 C C . ASP A 1 93 ? -6.404 -6.626 7.017 1.00 97.12 93 ASP A C 1
ATOM 756 O O . ASP A 1 93 ? -5.336 -6.957 7.539 1.00 97.12 93 ASP A O 1
ATOM 760 N N . ILE A 1 94 ? -6.490 -6.040 5.822 1.00 98.12 94 ILE A N 1
ATOM 761 C CA . ILE A 1 94 ? -5.377 -5.704 4.941 1.00 98.12 94 ILE A CA 1
ATOM 762 C C . ILE A 1 94 ? -5.360 -4.187 4.754 1.00 98.12 94 ILE A C 1
ATOM 764 O O . ILE A 1 94 ? -6.403 -3.583 4.500 1.00 98.12 94 ILE A O 1
ATOM 768 N N . ILE A 1 95 ? -4.186 -3.575 4.861 1.00 98.12 95 ILE A N 1
ATOM 769 C CA . ILE A 1 95 ? -3.962 -2.168 4.526 1.00 98.12 95 ILE A CA 1
ATOM 770 C C . ILE A 1 95 ? -2.897 -2.130 3.437 1.00 98.12 95 ILE A C 1
ATOM 772 O O . ILE A 1 95 ? -1.839 -2.742 3.570 1.00 98.12 95 ILE A O 1
ATOM 776 N N . ALA A 1 96 ? -3.188 -1.432 2.353 1.00 97.38 96 ALA A N 1
ATOM 777 C CA . ALA A 1 96 ? -2.380 -1.441 1.155 1.00 97.38 96 ALA A CA 1
ATOM 778 C C . ALA A 1 96 ? -2.197 -0.042 0.567 1.00 97.38 96 ALA A C 1
ATOM 780 O O . ALA A 1 96 ? -3.032 0.841 0.769 1.00 97.38 96 ALA A O 1
ATOM 781 N N . GLY A 1 97 ? -1.116 0.151 -0.183 1.00 94.12 97 GLY A N 1
ATOM 782 C CA . GLY A 1 97 ? -0.797 1.410 -0.856 1.00 94.12 97 GLY A CA 1
ATOM 783 C C . GLY A 1 97 ? 0.629 1.867 -0.575 1.00 94.12 97 GLY A C 1
ATOM 784 O O . GLY A 1 97 ? 1.449 1.089 -0.094 1.00 94.12 97 GLY A O 1
ATOM 785 N N . ASP A 1 98 ? 0.919 3.128 -0.885 1.00 90.75 98 ASP A N 1
ATOM 786 C CA . ASP A 1 98 ? 2.225 3.718 -0.607 1.00 90.75 98 ASP A CA 1
ATOM 787 C C . ASP A 1 98 ? 2.485 3.851 0.899 1.00 90.75 98 ASP A C 1
ATOM 789 O O . ASP A 1 98 ? 1.613 4.284 1.661 1.00 90.75 98 ASP A O 1
ATOM 793 N N . PHE A 1 99 ? 3.699 3.506 1.339 1.00 92.06 99 PHE A N 1
ATOM 794 C CA . PHE A 1 99 ? 4.013 3.479 2.764 1.00 92.06 99 PHE A CA 1
ATOM 795 C C . PHE A 1 99 ? 3.938 4.859 3.427 1.00 92.06 99 PHE A C 1
ATOM 797 O O . PHE A 1 99 ? 3.512 4.942 4.577 1.00 92.06 99 PHE A O 1
ATOM 804 N N . HIS A 1 100 ? 4.271 5.951 2.734 1.00 88.50 100 HIS A N 1
ATOM 805 C CA . HIS A 1 100 ? 4.159 7.291 3.313 1.00 88.50 100 HIS A CA 1
ATOM 806 C C . HIS A 1 100 ? 2.700 7.669 3.574 1.00 88.50 100 HIS A C 1
ATOM 808 O O . HIS A 1 100 ? 2.389 8.231 4.628 1.00 88.50 100 HIS A O 1
ATOM 814 N N . PHE A 1 101 ? 1.793 7.308 2.663 1.00 88.19 101 PHE A N 1
ATOM 815 C CA . PHE A 1 101 ? 0.355 7.473 2.884 1.00 88.19 101 PHE A CA 1
ATOM 816 C C . PHE A 1 101 ? -0.144 6.608 4.039 1.00 88.19 101 PHE A C 1
ATOM 818 O O . PHE A 1 101 ? -0.873 7.104 4.900 1.00 88.19 101 PHE A O 1
ATOM 825 N N . ILE A 1 102 ? 0.283 5.342 4.091 1.00 93.50 102 ILE A N 1
ATOM 826 C CA . ILE A 1 102 ? -0.080 4.432 5.182 1.00 93.50 102 ILE A CA 1
ATOM 827 C C . ILE A 1 102 ? 0.404 5.003 6.521 1.00 93.50 102 ILE A C 1
ATOM 829 O O . ILE A 1 102 ? -0.391 5.070 7.456 1.00 93.50 102 ILE A O 1
ATOM 833 N N . ARG A 1 103 ? 1.669 5.435 6.611 1.00 91.81 103 ARG A N 1
ATOM 834 C CA . ARG A 1 103 ? 2.321 5.936 7.832 1.00 91.81 103 ARG A CA 1
ATOM 835 C C . ARG A 1 103 ? 1.659 7.199 8.379 1.00 91.81 103 ARG A C 1
ATOM 837 O O . ARG A 1 103 ? 1.457 7.287 9.585 1.00 91.81 103 ARG A O 1
ATOM 844 N N . LYS A 1 104 ? 1.286 8.144 7.513 1.00 87.50 104 LYS A N 1
ATOM 845 C CA . LYS A 1 104 ? 0.728 9.450 7.906 1.00 87.50 104 LYS A CA 1
ATOM 846 C C . LYS A 1 104 ? -0.523 9.351 8.789 1.00 87.50 104 LYS A C 1
ATOM 848 O O . LYS A 1 104 ? -0.670 10.121 9.734 1.00 87.50 104 LYS A O 1
ATOM 853 N N . TYR A 1 105 ? -1.407 8.405 8.480 1.00 88.94 105 TYR A N 1
ATOM 854 C CA . TYR A 1 105 ? -2.659 8.184 9.215 1.00 88.94 105 TYR A CA 1
ATOM 855 C C . TYR A 1 105 ? -2.641 6.887 10.032 1.00 88.94 105 TYR A C 1
ATOM 857 O O . TYR A 1 105 ? -3.687 6.404 10.466 1.00 88.94 105 TYR A O 1
ATOM 865 N N . MET A 1 106 ? -1.453 6.298 10.216 1.00 91.56 106 MET A N 1
ATOM 866 C CA . MET A 1 106 ? -1.283 5.026 10.904 1.00 91.56 106 MET A CA 1
ATOM 867 C C . MET A 1 106 ? -1.612 5.172 12.397 1.00 91.56 106 MET A C 1
ATOM 869 O O . MET A 1 106 ? -0.951 5.936 13.101 1.00 91.56 106 MET A O 1
ATOM 873 N N . PRO A 1 107 ? -2.575 4.400 12.920 1.00 92.50 107 PRO A N 1
ATOM 874 C CA . PRO A 1 107 ? -2.850 4.331 14.349 1.00 92.50 107 PRO A CA 1
ATOM 875 C C . PRO A 1 107 ? -1.650 3.842 15.166 1.00 92.50 107 PRO A C 1
ATOM 877 O O . PRO A 1 107 ? -0.833 3.070 14.658 1.00 92.50 107 PRO A O 1
ATOM 880 N N . PRO A 1 108 ? -1.584 4.164 16.471 1.00 92.06 108 PRO A N 1
ATOM 881 C CA . PRO A 1 108 ? -0.495 3.714 17.330 1.00 92.06 108 PRO A CA 1
ATOM 882 C C . PRO A 1 108 ? -0.468 2.196 17.561 1.00 92.06 108 PRO A C 1
ATOM 884 O O . PRO A 1 108 ? 0.555 1.678 18.005 1.00 92.06 108 PRO A O 1
ATOM 887 N N . LYS A 1 109 ? -1.565 1.486 17.261 1.00 93.81 109 LYS A N 1
ATOM 888 C CA . LYS A 1 109 ? -1.659 0.023 17.304 1.00 93.81 109 LYS A CA 1
ATOM 889 C C . LYS A 1 109 ? -2.458 -0.505 16.109 1.00 93.81 109 LYS A C 1
ATOM 891 O O . LYS A 1 109 ? -3.583 -0.075 15.866 1.00 93.81 109 LYS A O 1
ATOM 896 N N . LEU A 1 110 ? -1.892 -1.487 15.418 1.00 95.38 110 LEU A N 1
ATOM 897 C CA . LEU A 1 110 ? -2.445 -2.224 14.281 1.00 95.38 110 LEU A CA 1
ATOM 898 C C . LEU A 1 110 ? -2.261 -3.741 14.461 1.00 95.38 110 LEU A C 1
ATOM 900 O O . LEU A 1 110 ? -1.648 -4.400 13.615 1.00 95.38 110 LEU A O 1
ATOM 904 N N . PRO A 1 111 ? -2.804 -4.322 15.546 1.00 95.31 111 PRO A N 1
ATOM 905 C CA . PRO A 1 111 ? -2.633 -5.737 15.825 1.00 95.31 111 PRO A CA 1
ATOM 906 C C . PRO A 1 111 ? -3.220 -6.591 14.700 1.00 95.31 111 PRO A C 1
ATOM 908 O O . PRO A 1 111 ? -4.307 -6.314 14.183 1.00 95.31 111 PRO A O 1
ATOM 911 N N . ASN A 1 112 ? -2.516 -7.669 14.358 1.00 92.25 112 ASN A N 1
ATOM 912 C CA . ASN A 1 112 ? -2.985 -8.713 13.441 1.00 92.25 112 ASN A CA 1
ATOM 913 C C . ASN A 1 112 ? -3.247 -8.260 11.992 1.00 92.25 112 ASN A C 1
ATOM 915 O O . ASN A 1 112 ? -3.851 -9.006 11.216 1.00 92.25 112 ASN A O 1
ATOM 919 N N . LYS A 1 113 ? -2.779 -7.068 11.600 1.00 96.38 113 LYS A N 1
ATOM 920 C CA . LYS A 1 113 ? -2.944 -6.542 10.238 1.00 96.38 113 LYS A CA 1
ATOM 921 C C . LYS A 1 113 ? -1.904 -7.094 9.267 1.00 96.38 113 LYS A C 1
ATOM 923 O O . LYS A 1 113 ? -0.803 -7.481 9.666 1.00 96.38 113 LYS A O 1
ATOM 928 N N . ILE A 1 114 ? -2.277 -7.116 7.990 1.00 97.12 114 ILE A N 1
ATOM 929 C CA . ILE A 1 114 ? -1.366 -7.334 6.863 1.00 97.12 114 ILE A CA 1
ATOM 930 C C . ILE A 1 114 ? -1.153 -5.981 6.180 1.00 97.12 114 ILE A C 1
ATOM 932 O O . ILE A 1 114 ? -2.128 -5.344 5.786 1.00 97.12 114 ILE A O 1
ATOM 936 N N . ILE A 1 115 ? 0.099 -5.556 6.035 1.00 97.56 115 ILE A N 1
ATOM 937 C CA . ILE A 1 115 ? 0.474 -4.384 5.238 1.00 97.56 115 ILE A CA 1
ATOM 938 C C . ILE A 1 115 ? 0.994 -4.853 3.881 1.00 97.56 115 ILE A C 1
ATOM 940 O O . ILE A 1 115 ? 1.876 -5.707 3.839 1.00 97.56 115 ILE A O 1
ATOM 944 N N . ILE A 1 116 ? 0.477 -4.289 2.788 1.00 96.50 116 ILE A N 1
ATOM 945 C CA . ILE A 1 116 ? 0.973 -4.522 1.424 1.00 96.50 116 ILE A CA 1
ATOM 946 C C . ILE A 1 116 ? 1.424 -3.187 0.829 1.00 96.50 116 ILE A C 1
ATOM 948 O O . ILE A 1 116 ? 0.610 -2.304 0.578 1.00 96.50 116 ILE A O 1
ATOM 952 N N . THR A 1 117 ? 2.718 -3.031 0.590 1.00 94.06 117 THR A N 1
ATOM 953 C CA . THR A 1 117 ? 3.297 -1.788 0.057 1.00 94.06 117 THR A CA 1
ATOM 954 C C . THR A 1 117 ? 4.355 -2.098 -0.996 1.00 94.06 117 THR A C 1
ATOM 956 O O . THR A 1 117 ? 4.647 -3.254 -1.277 1.00 94.06 117 THR A O 1
ATOM 959 N N . ASN A 1 118 ? 4.922 -1.079 -1.621 1.00 86.19 118 ASN A N 1
ATOM 960 C CA . ASN A 1 118 ? 6.039 -1.200 -2.549 1.00 86.19 118 ASN A CA 1
ATOM 961 C C . ASN A 1 118 ? 7.380 -1.096 -1.817 1.00 86.19 118 ASN A C 1
ATOM 963 O O . ASN A 1 118 ? 8.200 -2.005 -1.895 1.00 86.19 118 ASN A O 1
ATOM 967 N N . THR A 1 119 ? 7.593 -0.015 -1.071 1.00 81.00 119 THR A N 1
ATOM 968 C CA . THR A 1 119 ? 8.909 0.344 -0.533 1.00 81.00 119 THR A CA 1
ATOM 969 C C . THR A 1 119 ? 8.871 0.532 0.971 1.00 81.00 119 THR A C 1
ATOM 971 O O . THR A 1 119 ? 7.956 1.162 1.495 1.00 81.00 119 THR A O 1
ATOM 974 N N . VAL A 1 120 ? 9.893 0.007 1.645 1.00 89.31 120 VAL A N 1
ATOM 975 C CA . VAL A 1 120 ? 10.112 0.134 3.090 1.00 89.31 120 VAL A CA 1
ATOM 976 C C . VAL A 1 120 ? 11.605 0.233 3.386 1.00 89.31 120 VAL A C 1
ATOM 978 O O . VAL A 1 120 ? 12.438 -0.336 2.668 1.00 89.31 120 VAL A O 1
ATOM 981 N N . THR A 1 121 ? 11.922 0.930 4.468 1.00 89.88 121 THR A N 1
ATOM 982 C CA . THR A 1 121 ? 13.240 1.004 5.105 1.00 89.88 121 THR A CA 1
ATOM 983 C C . THR A 1 121 ? 13.300 0.105 6.347 1.00 89.88 121 THR A C 1
ATOM 985 O O . THR A 1 121 ?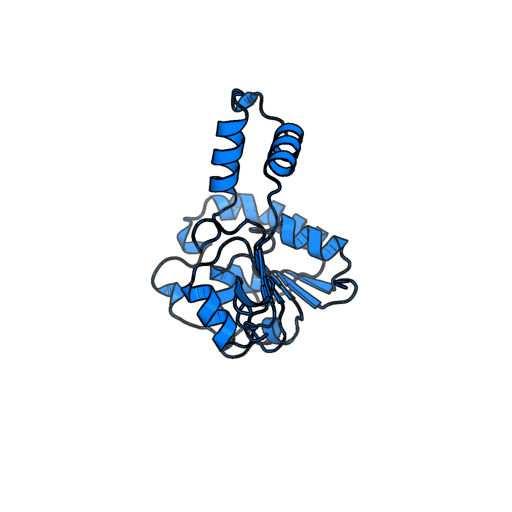 12.294 -0.477 6.753 1.00 89.88 121 THR A O 1
ATOM 988 N N . LYS A 1 122 ? 14.477 -0.018 6.976 1.00 88.62 122 LYS A N 1
ATOM 989 C CA . LYS A 1 122 ? 14.632 -0.753 8.246 1.00 88.62 122 LYS A CA 1
ATOM 990 C C . LYS A 1 122 ? 13.818 -0.113 9.377 1.00 88.62 122 LYS A C 1
ATOM 992 O O . LYS A 1 122 ? 13.161 -0.832 10.123 1.00 88.62 122 LYS A O 1
ATOM 997 N N . ASP A 1 123 ? 13.788 1.214 9.435 1.00 90.81 123 ASP A N 1
ATOM 998 C CA . ASP A 1 123 ? 13.025 1.956 10.443 1.00 90.81 123 ASP A CA 1
ATOM 999 C C . ASP A 1 123 ? 11.517 1.731 10.277 1.00 90.81 123 ASP A C 1
ATOM 1001 O O . ASP A 1 123 ? 10.789 1.594 11.258 1.00 90.81 123 ASP A O 1
ATOM 1005 N N . ASP A 1 124 ? 11.046 1.604 9.032 1.00 93.38 124 ASP A N 1
ATOM 1006 C CA . ASP A 1 124 ? 9.648 1.273 8.751 1.00 93.38 124 ASP A CA 1
ATOM 1007 C C . ASP A 1 124 ? 9.286 -0.139 9.245 1.00 93.38 124 ASP A C 1
ATOM 1009 O O . ASP A 1 124 ? 8.171 -0.355 9.721 1.00 93.38 124 ASP A O 1
ATOM 1013 N N . LEU A 1 125 ? 10.214 -1.103 9.165 1.00 93.00 125 LEU A N 1
ATOM 1014 C CA . LEU A 1 125 ? 10.007 -2.454 9.700 1.00 93.00 125 LEU A CA 1
ATOM 1015 C C . LEU A 1 125 ? 9.863 -2.438 11.224 1.00 93.00 125 LEU A C 1
ATOM 1017 O O . LEU A 1 125 ? 8.946 -3.079 11.743 1.00 93.00 125 LEU A O 1
ATOM 1021 N N . GLU A 1 126 ? 10.741 -1.721 11.927 1.00 94.44 126 GLU A N 1
ATOM 1022 C CA . GLU A 1 126 ? 10.668 -1.629 13.388 1.00 94.44 126 GLU A CA 1
ATOM 1023 C C . GLU A 1 126 ? 9.418 -0.873 13.834 1.00 94.44 126 GLU A C 1
ATOM 1025 O O . GLU A 1 126 ? 8.684 -1.370 14.688 1.00 94.44 126 GLU A O 1
ATOM 1030 N N . LEU A 1 127 ? 9.069 0.225 13.155 1.00 95.06 127 LEU A N 1
ATOM 1031 C CA . LEU A 1 127 ? 7.796 0.910 13.371 1.00 95.06 127 LEU A CA 1
ATOM 1032 C C . LEU A 1 127 ? 6.620 -0.066 13.231 1.00 95.06 127 LEU A C 1
ATOM 1034 O O . LEU A 1 127 ? 5.773 -0.153 14.114 1.00 95.06 127 LEU A O 1
ATOM 1038 N N . LEU A 1 128 ? 6.542 -0.830 12.139 1.00 96.25 128 LEU A N 1
ATOM 1039 C CA . LEU A 1 128 ? 5.446 -1.782 11.939 1.00 96.25 128 LEU A CA 1
ATOM 1040 C C . LEU A 1 128 ? 5.420 -2.887 13.006 1.00 96.25 128 LEU A C 1
ATOM 1042 O O . LEU A 1 128 ? 4.330 -3.299 13.424 1.00 96.25 128 LEU A O 1
ATOM 1046 N N . ARG A 1 129 ? 6.591 -3.340 13.471 1.00 95.31 129 ARG A N 1
ATOM 1047 C CA . ARG A 1 129 ? 6.705 -4.298 14.575 1.00 95.31 129 ARG A CA 1
ATOM 1048 C C . ARG A 1 129 ? 6.146 -3.711 15.869 1.00 95.31 129 ARG A C 1
ATOM 1050 O O . ARG A 1 129 ? 5.287 -4.350 16.473 1.00 95.31 129 ARG A O 1
ATOM 1057 N N . GLU A 1 130 ? 6.545 -2.496 16.241 1.00 95.44 130 GLU A N 1
ATOM 1058 C CA . GLU A 1 130 ? 6.048 -1.774 17.423 1.00 95.44 130 GLU A CA 1
ATOM 1059 C C . GLU A 1 130 ? 4.532 -1.545 17.375 1.00 95.44 130 GLU A C 1
ATOM 1061 O O . GLU A 1 130 ? 3.837 -1.649 18.387 1.00 95.44 130 GLU A O 1
ATOM 1066 N N . ARG A 1 131 ? 3.987 -1.274 16.183 1.00 95.25 131 ARG A N 1
ATOM 1067 C CA . ARG A 1 131 ? 2.538 -1.132 15.980 1.00 95.25 131 ARG A CA 1
ATOM 1068 C C . ARG A 1 131 ? 1.789 -2.465 16.085 1.00 95.25 131 ARG A C 1
ATOM 1070 O O . ARG A 1 131 ? 0.561 -2.447 16.123 1.00 95.25 131 ARG A O 1
ATOM 1077 N N . GLY A 1 132 ? 2.465 -3.612 16.150 1.00 95.69 132 GLY A N 1
ATOM 1078 C CA . GLY A 1 132 ? 1.831 -4.930 16.257 1.00 95.69 132 GLY A CA 1
ATOM 1079 C C . GLY A 1 132 ? 1.317 -5.490 14.926 1.00 95.69 132 GLY A C 1
ATOM 1080 O O . GLY A 1 132 ? 0.488 -6.405 14.919 1.00 95.69 132 GLY A O 1
ATOM 1081 N N . VAL A 1 133 ? 1.776 -4.952 13.790 1.00 97.31 133 VAL A N 1
ATOM 1082 C CA . VAL A 1 133 ? 1.441 -5.502 12.468 1.00 97.31 133 VAL A CA 1
ATOM 1083 C C . VAL A 1 133 ? 1.969 -6.925 12.381 1.00 97.31 133 VAL A C 1
ATOM 1085 O O . VAL A 1 133 ? 3.102 -7.183 12.768 1.00 97.31 133 VAL A O 1
ATOM 1088 N N . ARG A 1 134 ? 1.156 -7.853 11.867 1.00 95.94 134 ARG A N 1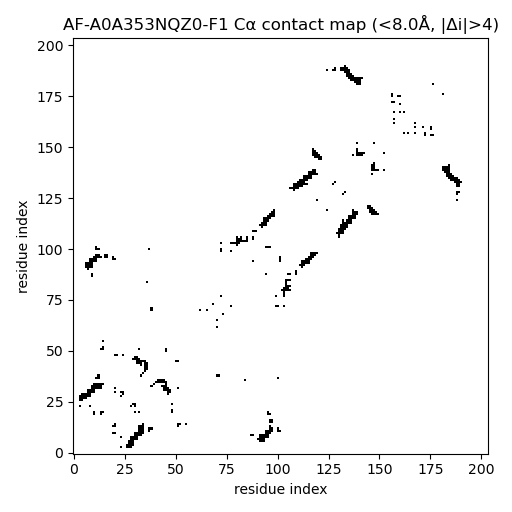
ATOM 1089 C CA . ARG A 1 134 ? 1.511 -9.277 11.797 1.00 95.94 134 ARG A CA 1
ATOM 1090 C C . ARG A 1 134 ? 2.405 -9.585 10.607 1.00 95.94 134 ARG A C 1
ATOM 1092 O O . ARG A 1 134 ? 3.384 -10.308 10.753 1.00 95.94 134 ARG A O 1
ATOM 1099 N N . VAL A 1 135 ? 2.045 -9.061 9.437 1.00 96.12 135 VAL A N 1
ATOM 1100 C CA . VAL A 1 135 ? 2.714 -9.379 8.171 1.00 96.12 135 VAL A CA 1
ATOM 1101 C C . VAL A 1 135 ? 2.947 -8.102 7.384 1.00 96.12 135 VAL A C 1
ATOM 1103 O O . VAL A 1 135 ? 2.016 -7.323 7.185 1.00 96.12 135 VAL A O 1
ATOM 1106 N N . LEU A 1 136 ? 4.164 -7.937 6.884 1.00 95.88 136 LEU A N 1
ATOM 1107 C CA . LEU A 1 136 ? 4.502 -6.985 5.837 1.00 95.88 136 LEU A CA 1
ATOM 1108 C C . LEU A 1 136 ? 4.769 -7.739 4.531 1.00 95.88 136 LEU A C 1
ATOM 1110 O O . LEU A 1 136 ? 5.555 -8.685 4.508 1.00 95.88 136 LEU A O 1
ATOM 1114 N N . VAL A 1 137 ? 4.136 -7.296 3.449 1.00 94.19 137 VAL A N 1
ATOM 1115 C CA . VAL A 1 137 ? 4.388 -7.754 2.083 1.00 94.19 137 VAL A CA 1
ATOM 1116 C C . VAL A 1 137 ? 4.864 -6.567 1.254 1.00 94.19 137 VAL A C 1
ATOM 1118 O O . VAL A 1 137 ? 4.182 -5.541 1.214 1.00 94.19 137 VAL A O 1
ATOM 1121 N N . THR A 1 138 ? 6.007 -6.701 0.579 1.00 91.31 138 THR A N 1
ATOM 1122 C CA . THR A 1 138 ? 6.462 -5.707 -0.403 1.00 91.31 138 THR A CA 1
ATOM 1123 C C . THR A 1 138 ? 6.324 -6.237 -1.824 1.00 91.31 138 THR A C 1
ATOM 1125 O O . THR A 1 138 ? 6.707 -7.373 -2.103 1.00 91.31 138 THR A O 1
ATOM 1128 N N . THR A 1 139 ? 5.779 -5.428 -2.736 1.00 84.12 139 THR A N 1
ATOM 1129 C CA . THR A 1 139 ? 5.600 -5.816 -4.148 1.00 84.12 139 THR A CA 1
ATOM 1130 C C . THR A 1 139 ? 6.921 -5.895 -4.907 1.00 84.12 139 THR A C 1
ATOM 1132 O O . THR A 1 139 ? 7.023 -6.627 -5.884 1.00 84.12 139 THR A O 1
ATOM 1135 N N . THR A 1 140 ? 7.939 -5.165 -4.455 1.00 77.56 140 THR A N 1
ATOM 1136 C CA . THR A 1 140 ? 9.310 -5.229 -4.976 1.00 77.56 140 THR A CA 1
ATOM 1137 C C . THR A 1 140 ? 10.209 -6.017 -4.021 1.00 77.56 140 THR A C 1
ATOM 1139 O O . THR A 1 140 ? 9.960 -5.990 -2.807 1.00 77.56 140 THR A O 1
ATOM 1142 N N . PRO A 1 141 ? 11.255 -6.696 -4.525 1.00 74.81 141 PRO A N 1
ATOM 1143 C CA . PRO A 1 141 ? 12.161 -7.486 -3.692 1.00 74.81 141 PRO A CA 1
ATOM 1144 C C . PRO A 1 141 ? 12.905 -6.626 -2.661 1.00 74.81 141 PRO A C 1
ATOM 1146 O O . PRO A 1 141 ? 12.954 -5.395 -2.746 1.00 74.81 141 PRO A O 1
ATOM 1149 N N . GLU A 1 142 ? 13.514 -7.298 -1.689 1.00 77.81 142 GLU A N 1
ATOM 1150 C CA . GLU A 1 142 ? 14.534 -6.706 -0.827 1.00 77.81 142 GLU A CA 1
ATOM 1151 C C . GLU A 1 142 ? 15.894 -6.741 -1.530 1.00 77.81 142 GLU A C 1
ATOM 1153 O O . GLU A 1 142 ? 16.324 -7.787 -2.013 1.00 77.81 142 GLU A O 1
ATOM 1158 N N . LEU A 1 143 ? 16.579 -5.604 -1.546 1.00 70.12 143 LEU A N 1
ATOM 1159 C CA . LEU A 1 143 ? 17.952 -5.453 -2.005 1.00 70.12 143 LEU A CA 1
ATOM 1160 C C . LEU A 1 143 ? 18.696 -4.637 -0.940 1.00 70.12 143 LEU A C 1
ATOM 1162 O O . LEU A 1 143 ? 18.353 -3.482 -0.690 1.00 70.12 143 LEU A O 1
ATOM 1166 N N . ASP A 1 144 ? 19.673 -5.262 -0.281 1.00 72.31 144 ASP A N 1
ATOM 1167 C CA . ASP A 1 144 ? 20.472 -4.669 0.805 1.00 72.31 144 ASP A CA 1
ATOM 1168 C C . ASP A 1 144 ? 19.634 -4.036 1.942 1.00 72.31 144 ASP A C 1
ATOM 1170 O O . ASP A 1 144 ? 19.803 -2.884 2.344 1.00 72.31 144 ASP A O 1
ATOM 1174 N N . GLY A 1 145 ? 18.652 -4.779 2.459 1.00 69.38 145 GLY A N 1
ATOM 1175 C CA . GLY A 1 145 ? 17.856 -4.328 3.605 1.00 69.38 145 GLY A CA 1
ATOM 1176 C C . GLY A 1 145 ? 16.711 -3.367 3.280 1.00 69.38 145 GLY A C 1
ATOM 1177 O O . GLY A 1 145 ? 15.993 -2.976 4.204 1.00 69.38 145 GLY A O 1
ATOM 1178 N N . ARG A 1 146 ? 16.509 -2.985 2.010 1.00 72.69 146 ARG A N 1
ATOM 1179 C CA . ARG A 1 146 ? 15.417 -2.093 1.582 1.00 72.69 146 ARG A CA 1
ATOM 1180 C C . ARG A 1 146 ? 14.712 -2.577 0.321 1.00 72.69 146 ARG A C 1
ATOM 1182 O O . ARG A 1 146 ? 15.267 -3.334 -0.468 1.00 72.69 146 ARG A O 1
ATOM 1189 N N . SER A 1 147 ? 13.496 -2.087 0.111 1.00 75.19 147 SER A N 1
ATOM 1190 C CA . SER A 1 147 ? 12.760 -2.282 -1.141 1.00 75.19 147 SER A CA 1
ATOM 1191 C C . SER A 1 147 ? 12.796 -1.008 -1.979 1.00 75.19 147 SER A C 1
ATOM 1193 O O . SER A 1 147 ? 12.665 0.094 -1.446 1.00 75.19 147 SER A O 1
ATOM 1195 N N . PHE A 1 148 ? 12.993 -1.161 -3.286 1.00 77.38 148 PHE A N 1
ATOM 1196 C C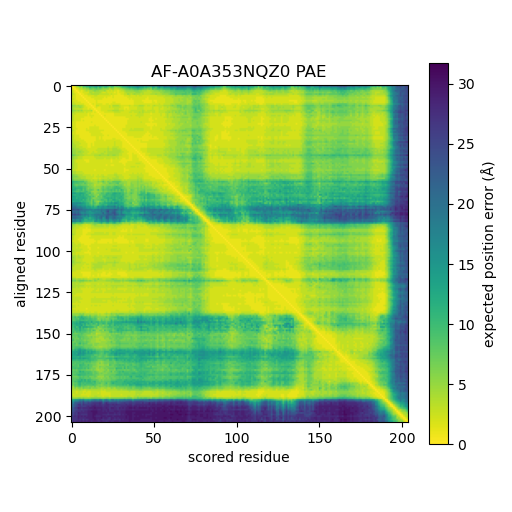A . PHE A 1 148 ? 13.134 -0.055 -4.234 1.00 77.38 148 PHE A CA 1
ATOM 1197 C C . PHE A 1 148 ? 11.844 0.183 -5.015 1.00 77.38 148 PHE A C 1
ATOM 1199 O O . PHE A 1 148 ? 11.075 -0.742 -5.238 1.00 77.38 148 PHE A O 1
ATOM 1206 N N . GLY A 1 149 ? 11.606 1.425 -5.440 1.00 76.69 149 GLY A N 1
ATOM 1207 C CA . GLY A 1 149 ? 10.426 1.763 -6.234 1.00 76.69 149 GLY A CA 1
ATOM 1208 C C . GLY A 1 149 ? 10.389 1.026 -7.576 1.00 76.69 149 GLY A C 1
ATOM 1209 O O . GLY A 1 149 ? 11.426 0.626 -8.113 1.00 76.69 149 GLY A O 1
ATOM 1210 N N . THR A 1 150 ? 9.189 0.885 -8.142 1.00 79.44 150 THR A N 1
ATOM 1211 C CA . THR A 1 150 ? 8.980 0.229 -9.443 1.00 79.44 150 THR A CA 1
ATOM 1212 C C . THR A 1 150 ? 9.798 0.879 -10.558 1.00 79.44 150 THR A C 1
ATOM 1214 O O . THR A 1 150 ? 10.311 0.170 -11.409 1.00 79.44 150 THR A O 1
ATOM 1217 N N . ASN A 1 151 ? 10.000 2.198 -10.512 1.00 83.00 151 ASN A N 1
ATOM 1218 C CA . ASN A 1 151 ? 10.828 2.941 -11.465 1.00 83.00 151 ASN A CA 1
ATOM 1219 C C . ASN A 1 151 ? 12.297 2.481 -11.486 1.00 83.00 151 ASN A C 1
ATOM 1221 O O . ASN A 1 151 ? 12.910 2.402 -12.547 1.00 83.00 151 ASN A O 1
ATOM 1225 N N . VAL A 1 152 ? 12.873 2.164 -10.322 1.00 83.88 152 VAL A N 1
ATOM 1226 C CA . VAL A 1 152 ? 14.252 1.663 -10.235 1.00 83.88 152 VAL A CA 1
ATOM 1227 C C . VAL A 1 152 ? 14.324 0.251 -10.801 1.00 83.88 152 VAL A C 1
ATOM 1229 O O . VAL A 1 152 ? 15.219 -0.047 -11.588 1.00 83.88 152 VAL A O 1
ATOM 1232 N N . LEU A 1 153 ? 13.367 -0.605 -10.429 1.00 82.69 153 LEU A N 1
ATOM 1233 C CA . LEU A 1 153 ? 13.297 -1.964 -10.957 1.00 82.69 153 LEU A CA 1
ATOM 1234 C C . LEU A 1 153 ? 13.119 -1.952 -12.479 1.00 82.69 153 LEU A C 1
ATOM 1236 O O . LEU A 1 153 ? 13.830 -2.662 -13.175 1.00 82.69 153 LEU A O 1
ATOM 1240 N N . GLU A 1 154 ? 12.237 -1.102 -12.998 1.00 85.12 154 GLU A N 1
ATOM 1241 C CA . GLU A 1 154 ? 12.033 -0.908 -14.430 1.00 85.12 154 GLU A CA 1
ATOM 1242 C C . GLU A 1 154 ? 13.326 -0.488 -15.139 1.00 85.12 154 GLU A C 1
ATOM 1244 O O . GLU A 1 154 ? 13.699 -1.103 -16.135 1.00 85.12 154 GLU A O 1
ATOM 1249 N N . GLY A 1 155 ? 14.063 0.483 -14.588 1.00 86.94 155 GLY A N 1
ATOM 1250 C CA . GLY A 1 155 ? 15.358 0.898 -15.133 1.00 86.94 155 GLY A CA 1
ATOM 1251 C C . GLY A 1 155 ? 16.373 -0.248 -15.198 1.00 86.94 155 GLY A C 1
ATOM 1252 O O . GLY A 1 155 ? 17.073 -0.399 -16.201 1.00 86.94 155 GLY A O 1
ATOM 1253 N N . VAL A 1 156 ? 16.417 -1.101 -14.169 1.00 85.94 156 VAL A N 1
ATOM 1254 C CA . VAL A 1 156 ? 17.252 -2.314 -14.167 1.00 85.94 156 VAL A CA 1
ATOM 1255 C C . VAL A 1 156 ? 16.795 -3.292 -15.252 1.00 85.94 156 VAL A C 1
ATOM 1257 O O . VAL A 1 156 ? 17.626 -3.772 -16.019 1.00 85.94 156 VAL A O 1
ATOM 1260 N N . LEU A 1 157 ? 15.491 -3.562 -15.363 1.00 85.81 157 LEU A N 1
ATOM 1261 C CA . LEU A 1 157 ? 14.945 -4.490 -16.359 1.00 85.81 157 LEU A CA 1
ATOM 1262 C C . LEU A 1 157 ? 15.243 -4.020 -17.789 1.00 85.81 157 LEU A C 1
ATOM 1264 O O . LEU A 1 157 ? 15.747 -4.805 -18.590 1.00 85.81 157 LEU A O 1
ATOM 1268 N N . ILE A 1 158 ? 15.006 -2.740 -18.090 1.00 88.31 158 ILE A N 1
ATOM 1269 C CA . ILE A 1 158 ? 15.301 -2.141 -19.400 1.00 88.31 158 ILE A CA 1
ATOM 1270 C C . ILE A 1 158 ? 16.798 -2.238 -19.713 1.00 88.31 158 ILE A C 1
ATOM 1272 O O . ILE A 1 158 ? 17.171 -2.644 -20.813 1.00 88.31 158 ILE A O 1
ATOM 1276 N N . SER A 1 159 ? 17.661 -1.949 -18.735 1.00 87.06 159 SER A N 1
ATOM 1277 C CA . SER A 1 159 ? 19.117 -2.041 -18.912 1.00 87.06 159 SER A CA 1
ATOM 1278 C C . SER A 1 159 ? 19.583 -3.469 -19.226 1.00 87.06 159 SER A C 1
ATOM 1280 O O . SER A 1 159 ? 20.523 -3.659 -19.993 1.00 87.06 159 SER A O 1
ATOM 1282 N N . LEU A 1 160 ? 18.911 -4.483 -18.670 1.00 85.56 160 LEU A N 1
ATOM 1283 C CA . LEU A 1 160 ? 19.218 -5.899 -18.902 1.00 85.56 160 LEU A CA 1
ATOM 1284 C C . LEU A 1 160 ? 18.656 -6.442 -20.224 1.00 85.56 160 LEU A C 1
ATOM 1286 O O . LEU A 1 160 ? 19.135 -7.464 -20.713 1.00 85.56 160 LEU 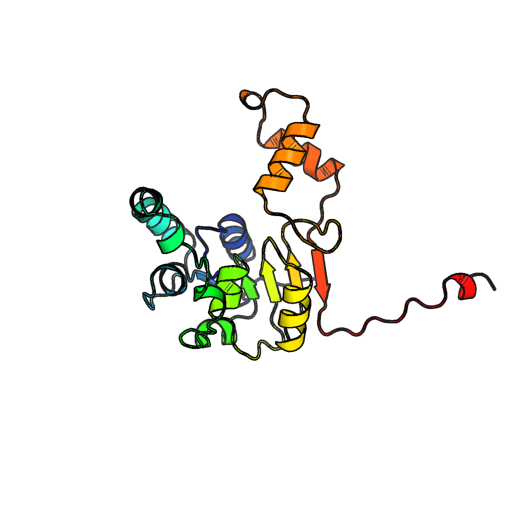A O 1
ATOM 1290 N N . LEU A 1 161 ? 17.641 -5.794 -20.804 1.00 86.69 161 LEU A N 1
ATOM 1291 C CA . LEU A 1 161 ? 17.008 -6.253 -22.041 1.00 86.69 161 LEU A CA 1
ATOM 1292 C C . LEU A 1 161 ? 17.889 -6.072 -23.279 1.00 86.69 161 LEU A C 1
ATOM 1294 O O . LEU A 1 161 ? 17.642 -6.751 -24.276 1.00 86.69 161 LEU A O 1
ATOM 1298 N N . ALA A 1 162 ? 18.895 -5.190 -23.216 1.00 83.44 162 ALA A N 1
ATOM 1299 C CA . ALA A 1 162 ? 19.765 -4.836 -24.341 1.00 83.44 162 ALA A CA 1
ATOM 1300 C C . ALA A 1 162 ? 18.979 -4.475 -25.623 1.00 83.44 162 ALA A C 1
ATOM 1302 O O . ALA A 1 162 ? 19.413 -4.754 -26.740 1.00 83.44 162 ALA A O 1
ATOM 1303 N N . LYS A 1 163 ? 17.801 -3.866 -25.446 1.00 87.56 163 LYS A N 1
ATOM 1304 C CA . LYS A 1 163 ? 16.921 -3.354 -26.502 1.00 87.56 163 LYS A CA 1
ATOM 1305 C C . LYS A 1 163 ? 16.879 -1.835 -26.445 1.00 87.56 163 LYS A C 1
ATOM 1307 O O . LYS A 1 163 ? 17.111 -1.252 -25.383 1.00 87.56 163 LYS A O 1
ATOM 1312 N N . LYS A 1 164 ? 16.533 -1.191 -27.560 1.00 87.94 164 LYS A N 1
ATOM 1313 C CA . LYS A 1 164 ? 16.153 0.221 -27.500 1.00 87.94 164 LYS A CA 1
ATOM 1314 C C . LYS A 1 164 ? 14.827 0.357 -26.753 1.00 87.94 164 LYS A C 1
ATOM 1316 O O . LYS A 1 164 ? 13.982 -0.531 -26.824 1.00 87.94 164 LYS A O 1
ATOM 1321 N N . VAL A 1 165 ? 14.659 1.456 -26.020 1.00 86.12 165 VAL A N 1
ATOM 1322 C CA . VAL A 1 165 ? 13.501 1.669 -25.131 1.00 86.12 165 VAL A CA 1
ATOM 1323 C C . VAL A 1 165 ? 12.175 1.628 -25.899 1.00 86.12 165 VAL A C 1
ATOM 1325 O O . VAL A 1 165 ? 11.203 1.067 -25.409 1.00 86.12 165 VAL A O 1
ATOM 1328 N N . ASP A 1 166 ? 12.149 2.159 -27.120 1.00 90.00 166 ASP A N 1
ATOM 1329 C CA . ASP A 1 166 ? 10.998 2.165 -28.031 1.00 90.00 166 ASP A CA 1
ATOM 1330 C C . ASP A 1 166 ? 10.648 0.782 -28.612 1.00 90.00 166 ASP A C 1
ATOM 1332 O O . ASP A 1 166 ? 9.564 0.595 -29.161 1.00 90.00 166 ASP A O 1
ATOM 1336 N N . GLU A 1 167 ? 11.531 -0.206 -28.455 1.00 91.50 167 GLU A N 1
ATOM 1337 C CA . GLU A 1 167 ? 11.332 -1.591 -28.898 1.00 91.50 167 GLU A CA 1
ATOM 1338 C C . GLU A 1 167 ? 10.935 -2.538 -27.749 1.00 91.50 167 GLU A C 1
ATOM 1340 O O . GLU A 1 167 ? 10.663 -3.722 -27.987 1.00 91.50 167 GLU A O 1
ATOM 1345 N N . VAL A 1 168 ? 10.925 -2.052 -26.502 1.00 90.56 168 VAL A N 1
ATOM 1346 C CA . VAL A 1 168 ? 10.569 -2.844 -25.316 1.00 90.56 168 VAL A CA 1
ATOM 1347 C C . VAL A 1 168 ? 9.060 -3.078 -25.276 1.00 90.56 168 VAL A C 1
ATOM 1349 O O . VAL A 1 168 ? 8.268 -2.140 -25.348 1.00 90.56 168 VAL A O 1
ATOM 1352 N N . LYS A 1 169 ? 8.652 -4.343 -25.122 1.00 90.88 169 LYS A N 1
ATOM 1353 C CA . LYS A 1 169 ? 7.240 -4.741 -25.015 1.00 90.88 169 LYS A CA 1
ATOM 1354 C C . LYS A 1 169 ? 6.895 -5.278 -23.619 1.00 90.88 169 LYS A C 1
ATOM 1356 O O . LYS A 1 169 ? 7.788 -5.770 -22.930 1.00 90.88 169 LYS A O 1
ATOM 1361 N N . PRO A 1 170 ? 5.615 -5.268 -23.194 1.00 87.12 170 PRO A N 1
ATOM 1362 C CA . PRO A 1 170 ? 5.180 -5.854 -21.920 1.00 87.12 170 PRO A CA 1
ATOM 1363 C C . PRO A 1 170 ? 5.691 -7.285 -21.676 1.00 87.12 170 PRO A C 1
ATOM 1365 O O . PRO A 1 170 ? 6.088 -7.634 -20.565 1.00 87.12 170 PRO A O 1
ATOM 1368 N N . GLU A 1 171 ? 5.754 -8.109 -22.722 1.00 89.50 171 GLU A N 1
ATOM 1369 C CA . GLU A 1 171 ? 6.211 -9.499 -22.634 1.00 89.50 171 GLU A CA 1
ATOM 1370 C C . GLU A 1 171 ? 7.713 -9.608 -22.321 1.00 89.50 171 GLU A C 1
ATOM 1372 O O . GLU A 1 171 ? 8.153 -10.578 -21.698 1.00 89.50 171 GLU A O 1
ATOM 1377 N N . ASP A 1 172 ? 8.507 -8.604 -22.709 1.00 88.69 172 ASP A N 1
ATOM 1378 C CA . ASP A 1 172 ? 9.934 -8.549 -22.394 1.00 88.69 172 ASP A CA 1
ATOM 1379 C C . ASP A 1 172 ? 10.168 -8.401 -20.890 1.00 88.69 172 ASP A C 1
ATOM 1381 O O . ASP A 1 172 ? 11.052 -9.067 -20.342 1.00 88.69 172 ASP A O 1
ATOM 1385 N N . TYR A 1 173 ? 9.343 -7.595 -20.213 1.00 84.62 173 TYR A N 1
ATOM 1386 C CA . TYR A 1 173 ? 9.390 -7.456 -18.760 1.00 84.62 173 TYR A CA 1
ATOM 1387 C C . TYR A 1 173 ? 9.106 -8.789 -18.076 1.00 84.62 173 TYR A C 1
ATOM 1389 O O . TYR A 1 173 ? 9.900 -9.211 -17.238 1.00 84.62 173 TYR A O 1
ATOM 1397 N N . ASN A 1 174 ? 8.040 -9.492 -18.475 1.00 83.19 174 ASN A N 1
ATOM 1398 C CA . ASN A 1 174 ? 7.684 -10.789 -17.891 1.00 83.19 174 ASN A CA 1
ATOM 1399 C C . ASN A 1 174 ? 8.835 -11.794 -18.012 1.00 83.19 174 ASN A C 1
ATOM 1401 O O . ASN A 1 174 ? 9.212 -12.427 -17.028 1.00 83.19 174 ASN A O 1
ATOM 1405 N N . ARG A 1 175 ? 9.481 -11.860 -19.182 1.00 84.44 175 ARG A N 1
ATOM 1406 C CA . ARG A 1 175 ? 10.624 -12.752 -19.413 1.00 84.44 175 ARG A CA 1
ATOM 1407 C C . ARG A 1 175 ? 11.807 -12.453 -18.489 1.00 84.44 175 ARG A C 1
ATOM 1409 O O . ARG A 1 175 ? 12.477 -13.378 -18.031 1.00 84.44 175 ARG A O 1
ATOM 1416 N N . VAL A 1 176 ? 12.118 -11.179 -18.245 1.00 83.44 176 VAL A N 1
ATOM 1417 C CA . VAL A 1 176 ? 13.231 -10.807 -17.354 1.00 83.44 176 VAL A CA 1
ATOM 1418 C C . VAL A 1 176 ? 12.846 -11.006 -15.890 1.00 83.44 176 VAL A C 1
ATOM 1420 O O . VAL A 1 176 ? 13.648 -11.554 -15.137 1.00 83.44 176 VAL A O 1
ATOM 1423 N N . LEU A 1 177 ? 11.620 -10.650 -15.500 1.00 82.25 177 LEU A N 1
ATOM 1424 C CA . LEU A 1 177 ? 11.090 -10.881 -14.153 1.00 82.25 177 LEU A CA 1
ATOM 1425 C C . LEU A 1 177 ? 11.141 -12.370 -13.774 1.00 82.25 177 LEU A C 1
ATOM 1427 O O . LEU A 1 177 ? 11.611 -12.707 -12.684 1.00 82.25 177 LEU A O 1
ATOM 1431 N N . GLU A 1 178 ? 10.732 -13.256 -14.688 1.00 82.06 178 GLU A N 1
ATOM 1432 C CA . GLU A 1 178 ? 10.816 -14.711 -14.521 1.00 82.06 178 GLU A CA 1
ATOM 1433 C C . GLU A 1 178 ? 12.265 -15.186 -14.367 1.00 82.06 178 GLU A C 1
ATOM 1435 O O . GLU A 1 178 ? 12.580 -15.916 -13.426 1.00 82.06 178 GLU A O 1
ATOM 1440 N N . LYS A 1 179 ? 13.173 -14.731 -15.243 1.00 83.00 179 LYS A N 1
ATOM 1441 C CA . LYS A 1 179 ? 14.602 -15.087 -15.176 1.00 83.00 179 LYS A CA 1
ATOM 1442 C C . LYS A 1 179 ? 15.263 -14.638 -13.878 1.00 83.00 179 LYS A C 1
ATOM 1444 O O . LYS A 1 179 ? 16.057 -15.382 -13.309 1.00 83.00 179 LYS A O 1
ATOM 1449 N N . MET A 1 180 ? 14.944 -13.432 -13.415 1.00 79.31 180 MET A N 1
ATOM 1450 C CA . MET A 1 180 ? 15.476 -12.881 -12.169 1.00 79.31 180 MET A CA 1
ATOM 1451 C C . MET A 1 180 ? 14.830 -13.505 -10.925 1.00 79.31 180 MET A C 1
ATOM 1453 O O . MET A 1 180 ? 15.291 -13.244 -9.817 1.00 79.31 180 MET A O 1
ATOM 1457 N N . GLN A 1 181 ? 13.774 -14.315 -11.093 1.00 80.06 181 GLN A N 1
ATOM 1458 C CA . GLN A 1 181 ? 13.005 -14.934 -10.010 1.00 80.06 181 GLN A CA 1
ATOM 1459 C C . GLN A 1 181 ? 12.611 -13.924 -8.926 1.00 80.06 181 GLN A C 1
ATOM 1461 O O . GLN A 1 181 ? 12.672 -14.212 -7.727 1.00 80.06 181 GLN A O 1
ATOM 1466 N N . LEU A 1 182 ? 12.226 -12.719 -9.352 1.00 75.94 182 LEU A N 1
ATOM 1467 C CA . LEU A 1 182 ? 11.881 -11.639 -8.439 1.00 75.94 182 LEU A CA 1
ATOM 1468 C C . LEU A 1 182 ? 10.624 -12.029 -7.673 1.00 75.94 182 LEU A C 1
ATOM 1470 O O . LEU A 1 182 ? 9.551 -12.213 -8.246 1.00 75.94 182 LEU A O 1
ATOM 1474 N N . LYS A 1 183 ? 10.773 -12.180 -6.360 1.00 77.56 183 LYS A N 1
ATOM 1475 C CA . LYS A 1 183 ? 9.682 -12.539 -5.460 1.00 77.56 183 LYS A CA 1
ATOM 1476 C C . LYS A 1 183 ? 9.351 -11.359 -4.554 1.00 77.56 183 LYS A C 1
ATOM 1478 O O . LYS A 1 183 ? 10.260 -10.625 -4.155 1.00 77.56 183 LYS A O 1
ATOM 1483 N N . PRO A 1 184 ? 8.070 -11.189 -4.193 1.00 82.94 184 PRO A N 1
ATOM 1484 C CA . PRO A 1 184 ? 7.705 -10.250 -3.149 1.00 82.94 184 PRO A CA 1
ATOM 1485 C C . PRO A 1 184 ? 8.391 -10.645 -1.838 1.00 82.94 184 PRO A C 1
ATOM 1487 O O . PRO A 1 184 ? 8.557 -11.833 -1.539 1.00 82.94 184 PRO A O 1
ATOM 1490 N N . ARG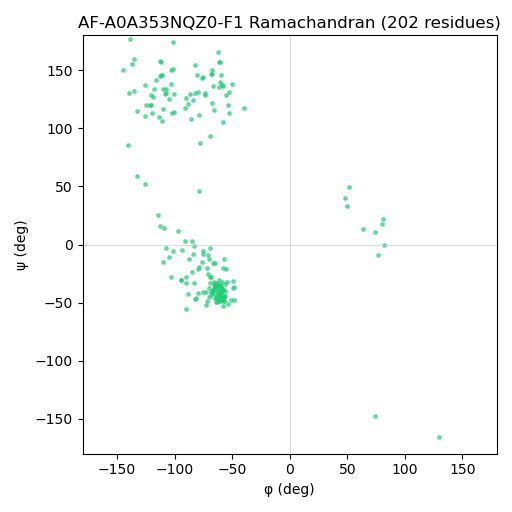 A 1 185 ? 8.764 -9.653 -1.030 1.00 87.94 185 ARG A N 1
ATOM 1491 C CA . ARG A 1 185 ? 9.253 -9.901 0.330 1.00 87.94 185 ARG A CA 1
ATOM 1492 C C . ARG A 1 185 ? 8.048 -10.145 1.227 1.00 87.94 185 ARG A C 1
ATOM 1494 O O . ARG A 1 185 ? 7.118 -9.343 1.221 1.00 87.94 185 ARG A O 1
ATOM 1501 N N . ILE A 1 186 ? 8.075 -11.209 2.024 1.00 91.88 186 ILE A N 1
ATOM 1502 C CA . ILE A 1 186 ? 7.068 -11.472 3.059 1.00 91.88 186 ILE A CA 1
ATOM 1503 C C . ILE A 1 186 ? 7.795 -11.543 4.397 1.00 91.88 186 ILE A C 1
ATOM 1505 O O . ILE A 1 186 ? 8.679 -12.377 4.577 1.00 91.88 186 ILE A O 1
ATOM 1509 N N . VAL A 1 187 ? 7.429 -10.666 5.328 1.00 93.06 187 VAL A N 1
ATOM 1510 C CA . VAL A 1 187 ? 8.029 -10.587 6.663 1.00 93.06 187 VAL A CA 1
ATOM 1511 C C . VAL A 1 187 ? 6.942 -10.785 7.710 1.00 93.06 187 VAL A C 1
ATOM 1513 O O . VAL A 1 187 ? 5.994 -10.002 7.789 1.00 93.06 187 VAL A O 1
ATOM 1516 N N . TYR A 1 188 ? 7.100 -11.818 8.532 1.00 94.62 188 TYR A N 1
ATOM 1517 C CA . TYR A 1 188 ? 6.291 -12.044 9.724 1.00 94.62 188 TYR A CA 1
ATOM 1518 C C . TYR A 1 188 ? 6.918 -11.247 10.868 1.00 94.62 188 TYR A C 1
ATOM 1520 O O . TYR A 1 188 ? 8.021 -11.541 11.317 1.00 94.62 188 TYR A O 1
ATOM 1528 N N . LEU A 1 189 ? 6.258 -10.167 11.279 1.00 94.12 189 LEU A N 1
ATOM 1529 C CA . LEU A 1 189 ? 6.846 -9.176 12.186 1.00 94.12 189 LEU A CA 1
ATOM 1530 C C . LEU A 1 189 ? 6.698 -9.555 13.666 1.00 94.12 189 LEU A C 1
ATOM 1532 O O . LEU A 1 189 ? 7.496 -9.094 14.480 1.00 94.12 189 LEU A O 1
ATOM 1536 N N . GLN A 1 190 ? 5.704 -10.392 13.986 1.00 90.62 190 GLN A N 1
ATOM 1537 C CA . GLN A 1 190 ? 5.363 -10.820 15.353 1.00 90.62 190 GLN A CA 1
ATOM 1538 C C . GLN A 1 190 ? 5.739 -12.279 15.650 1.00 90.62 190 GLN A C 1
ATOM 1540 O O . GLN A 1 190 ? 5.520 -12.748 16.761 1.00 90.62 190 GLN A O 1
ATOM 1545 N N . GLU A 1 191 ? 6.266 -13.016 14.671 1.00 80.81 191 GLU A N 1
ATOM 1546 C CA . GLU A 1 191 ? 6.801 -14.357 14.912 1.00 80.81 191 GLU A CA 1
ATOM 1547 C C . GLU A 1 191 ? 8.263 -14.219 15.355 1.00 80.81 191 GLU A C 1
ATOM 1549 O O . GLU A 1 191 ? 9.042 -13.497 14.726 1.00 80.81 191 GLU A O 1
ATOM 1554 N N . GLU A 1 192 ? 8.638 -14.865 16.462 1.00 57.91 192 GLU A N 1
ATOM 1555 C CA . GLU A 1 192 ? 10.022 -14.860 16.938 1.00 57.91 192 GLU A CA 1
ATOM 1556 C C . GLU A 1 192 ? 10.951 -15.437 15.863 1.00 57.91 192 GLU A C 1
ATOM 1558 O O . GLU A 1 192 ? 10.664 -16.474 15.255 1.00 57.91 192 GLU A O 1
ATOM 1563 N N . LYS A 1 193 ? 12.111 -14.797 15.654 1.00 48.91 193 LYS A N 1
ATOM 1564 C CA . LYS A 1 193 ? 13.221 -15.450 14.957 1.00 48.91 193 LYS A CA 1
ATOM 1565 C C . LYS A 1 193 ? 13.547 -16.713 15.750 1.00 48.91 193 LYS A C 1
ATOM 1567 O O . LYS A 1 193 ? 14.182 -16.613 16.797 1.00 48.91 193 LYS A O 1
ATOM 1572 N N . LYS A 1 194 ? 13.178 -17.896 15.248 1.00 39.84 194 LYS A N 1
ATOM 1573 C CA . LYS A 1 194 ? 13.883 -19.112 15.663 1.00 39.84 194 LYS A CA 1
ATOM 1574 C C . LYS A 1 194 ? 15.364 -18.834 15.396 1.00 39.84 194 LYS A C 1
ATOM 1576 O O . LYS A 1 194 ? 15.687 -18.517 14.245 1.00 39.84 194 LYS A O 1
ATOM 1581 N N . PRO A 1 195 ? 16.250 -18.866 16.407 1.00 40.72 195 PRO A N 1
ATOM 1582 C CA . PRO A 1 195 ? 17.672 -18.810 16.125 1.00 40.72 195 PRO A CA 1
ATOM 1583 C C . PRO A 1 195 ? 17.956 -19.920 15.114 1.00 40.72 195 PRO A C 1
ATOM 1585 O O . PRO A 1 195 ? 17.454 -21.037 15.276 1.00 40.72 195 PRO A O 1
ATOM 1588 N N . LEU A 1 196 ? 18.670 -19.596 14.027 1.00 47.66 196 LEU A N 1
ATOM 1589 C CA . LEU A 1 196 ? 19.218 -20.639 13.168 1.00 47.66 196 LEU A CA 1
ATOM 1590 C C . LEU A 1 196 ? 19.994 -21.554 14.112 1.00 47.66 196 LEU A C 1
ATOM 1592 O O . LEU A 1 196 ? 20.953 -21.106 14.741 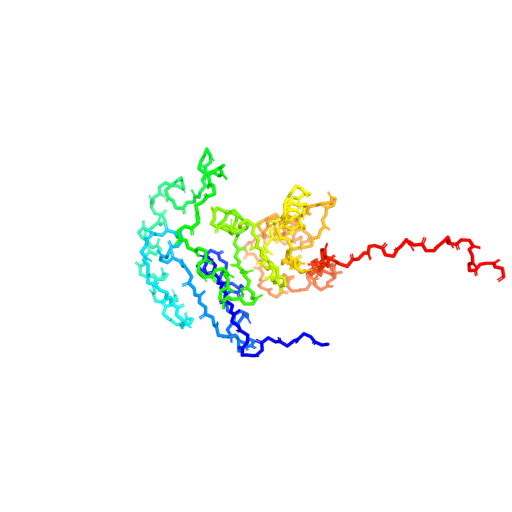1.00 47.66 196 LEU A O 1
ATOM 1596 N N . GLY A 1 197 ? 19.520 -22.791 14.271 1.00 46.59 197 GLY A N 1
ATOM 1597 C CA . GLY A 1 197 ? 20.289 -23.816 14.955 1.00 46.59 197 GLY A CA 1
ATOM 1598 C C . GLY A 1 197 ? 21.678 -23.840 14.335 1.00 46.59 197 GLY A C 1
ATOM 1599 O O . GLY A 1 197 ? 21.809 -23.665 13.121 1.00 46.59 197 GLY A O 1
ATOM 1600 N N . ASP A 1 198 ? 22.689 -23.969 15.188 1.00 43.81 198 ASP A N 1
ATOM 1601 C CA . ASP A 1 198 ? 24.090 -24.047 14.798 1.00 43.81 198 ASP A CA 1
ATOM 1602 C C . ASP A 1 198 ? 24.239 -24.908 13.524 1.00 43.81 198 ASP A C 1
ATOM 1604 O O . ASP A 1 198 ? 23.884 -26.094 13.564 1.00 43.81 198 ASP A O 1
ATOM 1608 N N . PRO A 1 199 ? 24.718 -24.346 12.393 1.00 48.53 199 PRO A N 1
ATOM 1609 C CA . PRO A 1 199 ? 24.916 -25.092 11.152 1.00 48.53 199 PRO A CA 1
ATOM 1610 C C . PRO A 1 199 ? 25.808 -26.330 11.331 1.00 48.53 199 PRO A C 1
ATOM 1612 O O . PRO A 1 199 ? 25.729 -27.258 10.530 1.00 48.53 199 PRO A O 1
ATOM 1615 N N . LEU A 1 200 ? 26.626 -26.370 12.391 1.00 45.56 200 LEU A N 1
ATOM 1616 C CA . LEU A 1 200 ? 27.507 -27.491 12.727 1.00 45.56 200 LEU A CA 1
ATOM 1617 C C . LEU A 1 200 ? 26.818 -28.612 13.521 1.00 45.56 200 LEU A C 1
ATOM 1619 O O . LEU A 1 200 ? 27.397 -29.685 13.680 1.00 45.56 200 LEU A O 1
ATOM 1623 N N . SER A 1 201 ? 25.578 -28.421 13.982 1.00 43.09 201 SER A N 1
ATOM 1624 C CA . SER A 1 201 ? 24.815 -29.472 14.676 1.00 43.09 201 SER A CA 1
ATOM 1625 C C . SER A 1 201 ? 24.236 -30.540 13.738 1.00 43.09 201 SER A C 1
ATOM 1627 O O . SER A 1 201 ? 23.873 -31.616 14.201 1.00 43.09 201 SER A O 1
ATOM 1629 N N . LEU A 1 202 ? 24.199 -30.279 12.425 1.00 41.41 202 LEU A N 1
ATOM 1630 C CA . LEU A 1 202 ? 23.753 -31.227 11.392 1.00 41.41 202 LEU A CA 1
ATOM 1631 C C . LEU A 1 202 ? 24.893 -32.087 10.813 1.00 41.41 202 LEU A C 1
ATOM 1633 O O . LEU A 1 202 ? 24.659 -32.869 9.896 1.00 41.41 202 LEU A O 1
ATOM 1637 N N . ALA A 1 203 ? 26.116 -31.942 11.334 1.00 43.34 203 ALA A N 1
ATOM 1638 C CA . ALA A 1 203 ? 27.303 -32.681 10.895 1.00 43.34 203 ALA A CA 1
ATOM 1639 C C . ALA A 1 203 ? 27.868 -33.630 11.975 1.00 43.34 203 ALA A C 1
ATOM 1641 O O . ALA A 1 203 ? 29.061 -33.935 11.957 1.00 43.34 203 ALA A O 1
ATOM 1642 N N . LYS A 1 204 ? 27.033 -34.089 12.917 1.00 37.28 204 LYS A N 1
ATOM 1643 C CA . LYS A 1 204 ? 27.370 -35.152 13.876 1.00 37.28 204 LYS A CA 1
ATOM 1644 C C . LYS A 1 204 ? 26.406 -36.320 13.764 1.00 37.28 204 LYS A C 1
ATOM 1646 O O . LYS A 1 204 ? 25.197 -36.053 13.596 1.00 37.28 204 LYS A O 1
#

Radius of gyration: 18.88 Å; Cα contacts (8 Å, |Δi|>4): 325; chains: 1; bounding box: 44×56×46 Å